Protein AF-A0A5D2FLN8-F1 (afdb_monomer)

Solvent-accessible surface area (backbone atoms only — not comparable to full-atom values): 10699 Å² total; per-residue (Å²): 138,66,86,72,69,75,80,67,78,69,72,58,68,70,59,48,53,52,52,55,60,72,35,53,33,63,50,58,45,82,45,93,62,64,68,77,72,52,79,75,48,52,59,54,48,52,55,51,43,50,55,52,31,60,57,44,49,52,22,31,57,58,35,17,65,74,39,48,49,71,38,83,76,61,95,85,62,86,84,77,63,74,59,81,43,64,31,30,20,28,66,58,51,83,50,42,75,45,71,71,67,85,84,48,84,63,53,66,64,67,43,56,59,33,50,52,41,32,46,49,22,42,58,39,19,49,32,82,73,82,73,77,89,68,89,90,83,89,63,68,71,61,54,57,51,51,54,55,47,52,56,46,51,57,52,51,54,51,56,59,52,59,66,64,67,76,72,81,74,77,82,78,83,86,77,137

Secondary structure (DSSP, 8-state):
--TTGGGG-PPPHHHHHHHHHHT--SSPEE----SS--HHHHHHHHHHHHHHHHHHTTHHHHHHHHTTT-B---TTS--PPPP---EEEEGGGTTEEEEPPTTSTTHHHHHHHHHHHHHHHHHTTBPPPP----SS--SHHHHHHHHHHHHHHHHHHHHHHHHHGGG---------

pLDDT: mean 75.33, std 19.91, range [37.84, 96.88]

Foldseek 3Di:
DDPVVVPPPDDDPVVVVVLCVVLDQQDAAEDEFALDDDPVRVVVRLVRLVVVLLVSLCSLVSLLVSLAQVDADDPPDDQDQGDGDSWHFYVSHVRDIGDRDPPDPCVVVSPPNSVVSSVNSSVRNHHPDDDPDDDDDPDVVVVVVVVVVVVVVVVSVVVVVVVVVPPPDDPPDDDD

Structure (mmCIF, N/CA/C/O backbone):
data_AF-A0A5D2FLN8-F1
#
_entry.id   AF-A0A5D2FLN8-F1
#
loop_
_atom_site.group_PDB
_atom_site.id
_atom_site.type_symbol
_atom_site.label_atom_id
_atom_site.label_alt_id
_atom_site.label_comp_id
_atom_site.label_asym_id
_atom_site.label_entity_id
_atom_site.label_seq_id
_atom_site.pdbx_PDB_ins_code
_atom_site.Cartn_x
_atom_site.Cartn_y
_atom_site.Cartn_z
_atom_site.occupancy
_atom_site.B_iso_or_equiv
_atom_site.auth_seq_id
_atom_site.auth_comp_id
_atom_site.auth_asym_id
_atom_site.auth_atom_id
_atom_site.pdbx_PDB_model_num
ATOM 1 N N . MET A 1 1 ? 18.363 -30.622 -24.603 1.00 41.56 1 MET A N 1
ATOM 2 C CA . MET A 1 1 ? 17.549 -29.882 -23.622 1.00 41.56 1 MET A CA 1
ATOM 3 C C . MET A 1 1 ? 18.129 -28.483 -23.600 1.00 41.56 1 MET A C 1
ATOM 5 O O . MET A 1 1 ? 19.219 -28.300 -23.079 1.00 41.56 1 MET A O 1
ATOM 9 N N . SER A 1 2 ? 17.542 -27.598 -24.397 1.00 42.19 2 SER A N 1
ATOM 10 C CA . SER A 1 2 ? 18.046 -26.256 -24.700 1.00 42.19 2 SER A CA 1
ATOM 11 C C . SER A 1 2 ? 17.755 -25.307 -23.540 1.00 42.19 2 SER A C 1
ATOM 13 O O . SER A 1 2 ? 16.658 -25.333 -22.994 1.00 42.19 2 SER A O 1
ATOM 15 N N . GLU A 1 3 ? 18.727 -24.459 -23.199 1.00 44.69 3 GLU A N 1
ATOM 16 C CA . GLU A 1 3 ? 18.675 -23.430 -22.139 1.00 44.69 3 GLU A CA 1
ATOM 17 C C . GLU A 1 3 ? 17.526 -22.408 -22.312 1.00 44.69 3 GLU A C 1
ATOM 19 O O . GLU A 1 3 ? 17.263 -21.595 -21.427 1.00 44.69 3 GLU A O 1
ATOM 24 N N . ASP A 1 4 ? 16.809 -22.466 -23.436 1.00 39.62 4 ASP A N 1
ATOM 25 C CA . ASP A 1 4 ? 15.655 -21.625 -23.749 1.00 39.62 4 ASP A CA 1
ATOM 26 C C . ASP A 1 4 ? 14.352 -22.063 -23.051 1.00 39.62 4 ASP A C 1
ATOM 28 O O . ASP A 1 4 ? 13.472 -21.229 -22.846 1.00 39.62 4 ASP A O 1
ATOM 32 N N . ASP A 1 5 ? 14.231 -23.324 -22.612 1.00 41.75 5 ASP A N 1
ATOM 33 C CA . ASP A 1 5 ? 13.008 -23.823 -21.950 1.00 41.75 5 ASP A CA 1
ATOM 34 C C . ASP A 1 5 ? 12.847 -23.314 -20.502 1.00 41.75 5 ASP A C 1
ATOM 36 O O . ASP A 1 5 ? 11.741 -23.285 -19.959 1.00 41.75 5 ASP A O 1
ATOM 40 N N . GLU A 1 6 ? 13.928 -22.860 -19.859 1.00 48.53 6 GLU A N 1
ATOM 41 C CA . GLU A 1 6 ? 13.884 -22.388 -18.466 1.00 48.53 6 GLU A CA 1
ATOM 42 C C . GLU A 1 6 ? 13.307 -20.966 -18.330 1.00 48.53 6 GLU A C 1
ATOM 44 O O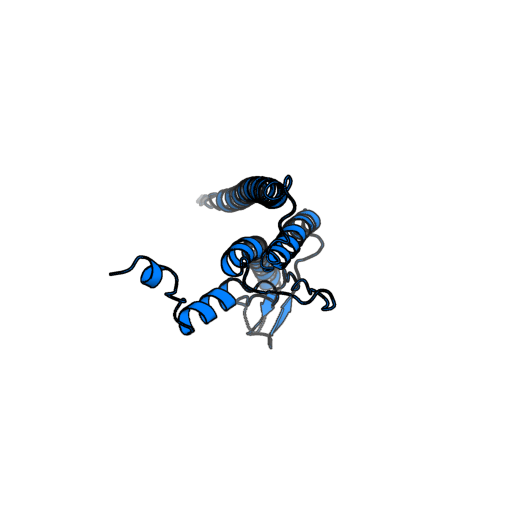 . GLU A 1 6 ? 12.853 -20.568 -17.256 1.00 48.53 6 GLU A O 1
ATOM 49 N N . ARG A 1 7 ? 13.282 -20.173 -19.412 1.00 45.78 7 ARG A N 1
ATOM 50 C CA . ARG A 1 7 ? 12.927 -18.741 -19.345 1.00 45.78 7 ARG A CA 1
ATOM 51 C C . ARG A 1 7 ? 11.432 -18.429 -19.399 1.00 45.78 7 ARG A C 1
ATOM 53 O O . ARG A 1 7 ? 11.067 -17.260 -19.269 1.00 45.78 7 ARG A O 1
ATOM 60 N N . GLN A 1 8 ? 10.566 -19.420 -19.596 1.00 49.09 8 GLN A N 1
ATOM 61 C CA . GLN A 1 8 ? 9.143 -19.187 -19.886 1.00 49.09 8 GLN A CA 1
ATOM 62 C C . GLN A 1 8 ? 8.166 -19.972 -19.008 1.00 49.09 8 GLN A C 1
ATOM 64 O O . GLN A 1 8 ? 6.985 -20.068 -19.338 1.00 49.09 8 GLN A O 1
ATOM 69 N N . GLN A 1 9 ? 8.590 -20.448 -17.835 1.00 56.94 9 GLN A N 1
ATOM 70 C CA . GLN A 1 9 ? 7.627 -20.859 -16.812 1.00 56.94 9 GLN A CA 1
ATOM 71 C C . GLN A 1 9 ? 6.973 -19.627 -16.176 1.00 56.94 9 GLN A C 1
ATOM 73 O O . GLN A 1 9 ? 7.388 -19.114 -15.138 1.00 56.94 9 GLN A O 1
ATOM 78 N N . SER A 1 10 ? 5.923 -19.133 -16.833 1.00 67.62 10 SER A N 1
ATOM 79 C CA . SER A 1 10 ? 5.001 -18.169 -16.243 1.00 67.62 10 SER A CA 1
ATOM 80 C C . SER A 1 10 ? 4.359 -18.775 -14.997 1.00 67.62 10 SER A C 1
ATOM 82 O O . SER A 1 10 ? 3.932 -19.932 -15.017 1.00 67.62 10 SER A O 1
ATOM 84 N N . LEU A 1 11 ? 4.255 -17.985 -13.928 1.00 71.75 11 LEU A N 1
ATOM 85 C CA . LEU A 1 11 ? 3.499 -18.363 -12.735 1.00 71.75 11 LEU A CA 1
ATOM 86 C C . LEU A 1 11 ? 2.090 -18.854 -13.125 1.00 71.75 11 LEU A C 1
ATOM 88 O O . LEU A 1 11 ? 1.445 -18.215 -13.960 1.00 71.75 11 LEU A O 1
ATOM 92 N N . PRO A 1 12 ? 1.578 -19.936 -12.509 1.00 84.88 12 PRO A N 1
ATOM 93 C CA . PRO A 1 12 ? 0.196 -20.360 -12.705 1.00 84.88 12 PRO A CA 1
ATOM 94 C C . PRO A 1 12 ? -0.765 -19.199 -12.424 1.00 84.88 12 PRO A C 1
ATOM 96 O O . PRO A 1 12 ? -0.598 -18.487 -11.430 1.00 84.88 12 PRO A O 1
ATOM 99 N N . SER A 1 13 ? -1.780 -19.011 -13.270 1.00 83.62 13 SER A N 1
ATOM 100 C CA . SER A 1 13 ? -2.668 -17.837 -13.223 1.00 83.62 13 SER A CA 1
ATOM 101 C C . SER A 1 13 ? -3.347 -17.633 -11.863 1.00 83.62 13 SER A C 1
ATOM 103 O O . SER A 1 13 ? -3.488 -16.499 -11.401 1.00 83.62 13 SER A O 1
ATOM 105 N N . ASP A 1 14 ? -3.700 -18.721 -11.175 1.00 86.31 14 ASP A N 1
ATOM 106 C CA . ASP A 1 14 ? -4.285 -18.670 -9.830 1.00 86.31 14 ASP A CA 1
ATOM 107 C C . ASP A 1 14 ? -3.319 -18.068 -8.804 1.00 86.31 14 ASP A C 1
ATOM 109 O O . ASP A 1 14 ? -3.700 -17.238 -7.972 1.00 86.31 14 ASP A O 1
ATOM 113 N N . LEU A 1 15 ? -2.041 -18.443 -8.884 1.00 87.69 15 LEU A N 1
ATOM 114 C CA . LEU A 1 15 ? -1.009 -17.929 -7.993 1.00 87.69 15 LEU A CA 1
ATOM 115 C C . LEU A 1 15 ? -0.712 -16.459 -8.302 1.00 87.69 15 LEU A C 1
ATOM 117 O O . LEU A 1 15 ? -0.567 -15.651 -7.383 1.00 87.69 15 LEU A O 1
ATOM 121 N N . GLU A 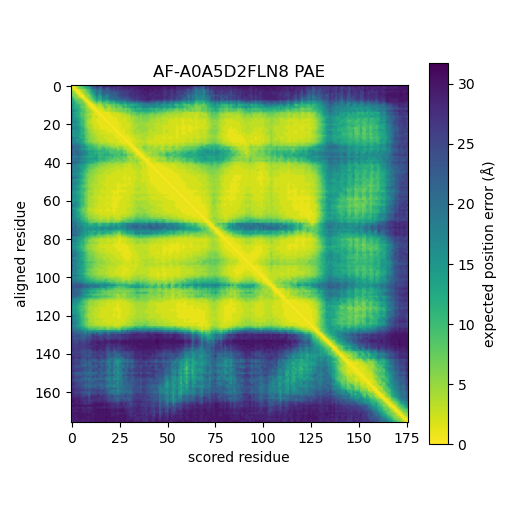1 16 ? -0.706 -16.083 -9.582 1.00 87.44 16 GLU A N 1
ATOM 122 C CA . GLU A 1 16 ? -0.563 -14.691 -10.003 1.00 87.44 16 GLU A CA 1
ATOM 123 C C . GLU A 1 16 ? -1.684 -13.808 -9.427 1.00 87.44 16 GLU A C 1
ATOM 125 O O . GLU A 1 16 ? -1.424 -12.738 -8.865 1.00 87.44 16 GLU A O 1
ATOM 130 N N . PHE A 1 17 ? -2.934 -14.272 -9.503 1.00 90.50 17 PHE A N 1
ATOM 131 C CA . PHE A 1 17 ? -4.084 -13.573 -8.935 1.00 90.50 17 PHE A CA 1
ATOM 132 C C . PHE A 1 17 ? -3.949 -13.379 -7.419 1.00 90.50 17 PHE A C 1
ATOM 134 O O . PHE A 1 17 ? -4.173 -12.275 -6.906 1.00 90.50 17 PHE A O 1
ATOM 141 N N . VAL A 1 18 ? -3.539 -14.424 -6.695 1.00 93.94 18 VAL A N 1
ATOM 142 C CA . VAL A 1 18 ? -3.309 -14.358 -5.245 1.00 93.94 18 VAL A CA 1
ATOM 143 C C . VAL A 1 18 ? -2.220 -13.339 -4.910 1.00 93.94 18 VAL A C 1
ATOM 145 O O . VAL A 1 18 ? -2.432 -12.489 -4.043 1.00 93.94 18 VAL A O 1
ATOM 148 N N . VAL A 1 19 ? -1.090 -13.353 -5.620 1.00 93.56 19 VAL A N 1
ATOM 149 C CA . VAL A 1 19 ? 0.018 -12.411 -5.392 1.00 93.56 19 VAL A CA 1
ATOM 150 C C . VAL A 1 19 ? -0.411 -10.970 -5.677 1.00 93.56 19 VAL A C 1
ATOM 152 O O . VAL A 1 19 ? -0.193 -10.087 -4.843 1.00 93.56 19 VAL A O 1
ATOM 155 N N . ARG A 1 20 ? -1.111 -10.722 -6.792 1.00 92.69 20 ARG A N 1
ATOM 156 C CA . ARG A 1 20 ? -1.677 -9.400 -7.119 1.00 92.69 20 ARG A CA 1
ATOM 157 C C . ARG A 1 20 ? -2.619 -8.899 -6.027 1.00 92.69 20 ARG A C 1
ATOM 159 O O . ARG A 1 20 ? -2.581 -7.719 -5.673 1.00 92.69 20 ARG A O 1
ATOM 166 N N . ARG A 1 21 ? -3.448 -9.782 -5.464 1.00 93.62 21 ARG A N 1
ATOM 167 C CA . ARG A 1 21 ? -4.354 -9.449 -4.357 1.00 93.62 21 ARG A CA 1
ATOM 168 C C . ARG A 1 21 ? -3.587 -9.129 -3.073 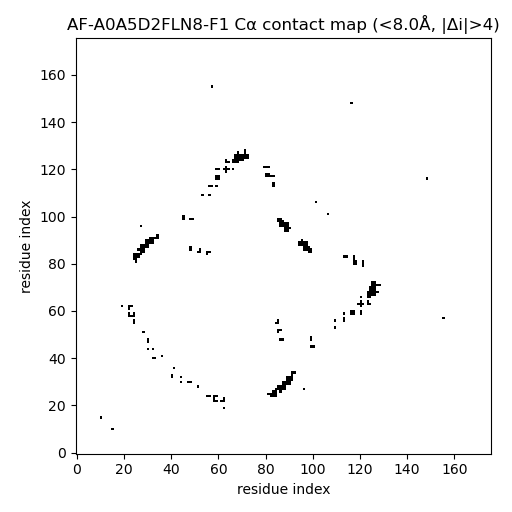1.00 93.62 21 ARG A C 1
ATOM 170 O O . ARG A 1 21 ? -3.942 -8.164 -2.400 1.00 93.62 21 ARG A O 1
ATOM 177 N N . LEU A 1 22 ? -2.554 -9.903 -2.742 1.00 94.75 22 LEU A N 1
ATOM 178 C CA . LEU A 1 22 ? -1.725 -9.703 -1.547 1.00 94.75 22 LEU A CA 1
ATOM 179 C C . LEU A 1 22 ? -0.919 -8.398 -1.598 1.00 94.75 22 LEU A C 1
ATOM 181 O O . LEU A 1 22 ? -0.757 -7.743 -0.571 1.00 94.75 22 LEU A O 1
ATOM 185 N N . LEU A 1 23 ? -0.441 -8.011 -2.782 1.00 95.50 23 LEU A N 1
ATOM 186 C CA . LEU A 1 23 ? 0.369 -6.808 -3.002 1.00 95.50 23 LEU A CA 1
ATOM 187 C C . LEU A 1 23 ? -0.464 -5.562 -3.358 1.00 95.50 23 LEU A C 1
ATOM 189 O O . LEU A 1 23 ? 0.087 -4.513 -3.703 1.00 95.50 23 LEU A O 1
ATOM 193 N N . CYS A 1 24 ? -1.794 -5.647 -3.289 1.00 95.25 24 CYS A N 1
ATOM 194 C CA . CYS A 1 24 ? -2.670 -4.527 -3.606 1.00 95.25 24 CYS A CA 1
ATOM 195 C C . CYS A 1 24 ? -2.673 -3.487 -2.478 1.00 95.25 24 CYS A C 1
ATOM 197 O O . CYS A 1 24 ? -3.183 -3.734 -1.389 1.00 95.25 24 CYS A O 1
ATOM 199 N N . SER A 1 25 ? -2.153 -2.294 -2.771 1.00 96.44 25 SER A N 1
ATOM 200 C CA . SER A 1 25 ? -2.124 -1.150 -1.849 1.00 96.44 25 SER A CA 1
ATOM 201 C C . SER A 1 25 ? -3.181 -0.077 -2.150 1.00 96.44 25 SER A C 1
ATOM 203 O O . SER A 1 25 ? -3.226 0.947 -1.476 1.00 96.44 25 SER A O 1
ATOM 205 N N . ALA A 1 26 ? -4.019 -0.281 -3.173 1.00 96.62 26 ALA A N 1
ATOM 206 C CA . ALA A 1 26 ? -4.944 0.732 -3.695 1.00 96.62 26 ALA A CA 1
ATOM 207 C C . ALA A 1 26 ? -6.366 0.648 -3.118 1.00 96.62 26 ALA A C 1
ATOM 209 O O . ALA A 1 26 ? -7.265 1.352 -3.579 1.00 96.62 26 ALA A O 1
ATOM 210 N N . ARG A 1 27 ? -6.599 -0.231 -2.138 1.00 96.25 27 ARG A N 1
ATOM 211 C CA . ARG A 1 27 ? -7.920 -0.485 -1.550 1.00 96.25 27 ARG A CA 1
ATOM 212 C C . ARG A 1 27 ? -7.828 -0.511 -0.023 1.00 96.25 27 ARG A C 1
ATOM 214 O O . ARG A 1 27 ? -6.829 -1.011 0.488 1.00 96.25 27 ARG A O 1
ATOM 221 N N . PRO A 1 28 ? -8.868 -0.050 0.696 1.00 96.88 28 PRO A N 1
ATOM 222 C CA . PRO A 1 28 ? -8.913 -0.170 2.147 1.00 96.88 28 PRO A CA 1
ATOM 223 C C . PRO A 1 28 ? -8.816 -1.627 2.614 1.00 96.88 28 PRO A C 1
ATOM 225 O O . PRO A 1 28 ? -9.421 -2.530 2.018 1.00 96.88 28 PRO A O 1
ATOM 228 N N . VAL A 1 29 ? -8.085 -1.852 3.704 1.00 96.06 29 VAL A N 1
ATOM 229 C CA . VAL A 1 29 ? -7.884 -3.184 4.289 1.00 96.06 29 VAL A CA 1
ATOM 230 C C . VAL A 1 29 ? -9.033 -3.507 5.240 1.00 96.06 29 VAL A C 1
ATOM 232 O O . VAL A 1 29 ? -9.497 -2.645 5.975 1.00 96.06 29 VAL A O 1
ATOM 235 N N . ALA A 1 30 ? -9.533 -4.743 5.220 1.00 95.06 30 ALA A N 1
ATOM 236 C CA . ALA A 1 30 ? -10.596 -5.144 6.140 1.00 95.06 30 ALA A CA 1
ATOM 237 C C . ALA A 1 30 ? -10.079 -5.203 7.585 1.00 95.06 30 ALA A C 1
ATOM 239 O O . ALA A 1 30 ? -9.048 -5.824 7.841 1.00 95.06 30 ALA A O 1
ATOM 240 N N . ILE A 1 31 ? -10.821 -4.590 8.505 1.00 94.06 31 ILE A N 1
ATOM 241 C CA . ILE A 1 31 ? -10.576 -4.625 9.949 1.00 94.06 31 ILE A CA 1
ATOM 242 C C . ILE A 1 31 ? -11.713 -5.407 10.602 1.00 94.06 31 ILE A C 1
ATOM 244 O O . ILE A 1 31 ? -12.869 -5.276 10.198 1.00 94.06 31 ILE A O 1
ATOM 248 N N . GLN A 1 32 ? -11.381 -6.253 11.574 1.00 88.94 32 GLN A N 1
ATOM 249 C CA . GLN A 1 32 ? -12.375 -7.010 12.327 1.00 88.94 32 GLN A CA 1
ATOM 250 C C . GLN A 1 32 ? -12.900 -6.150 13.471 1.00 88.94 32 GLN A C 1
ATOM 252 O O . GLN A 1 32 ? -12.147 -5.787 14.369 1.00 88.94 32 GLN A O 1
ATOM 257 N N . THR A 1 33 ? -14.191 -5.844 13.431 1.00 87.00 33 THR A N 1
ATOM 258 C CA . THR A 1 33 ? -14.879 -5.067 14.463 1.00 87.00 33 THR A CA 1
ATOM 259 C C . THR A 1 33 ? -16.248 -5.665 14.757 1.00 87.00 33 THR A C 1
ATOM 261 O O . THR A 1 33 ? -16.789 -6.442 13.962 1.00 87.00 33 THR A O 1
ATOM 264 N N . SER A 1 34 ? -16.805 -5.315 15.915 1.00 85.06 34 SER A N 1
ATOM 265 C CA . SER A 1 34 ? -18.182 -5.643 16.272 1.00 85.06 34 SER A CA 1
ATOM 266 C C . SER A 1 34 ? -19.173 -4.874 15.386 1.00 85.06 34 SER A C 1
ATOM 268 O O . SER A 1 34 ? -18.907 -3.763 14.913 1.00 85.06 34 SER A O 1
ATOM 270 N N . ALA A 1 35 ? -20.346 -5.473 15.161 1.00 85.19 35 ALA A N 1
ATOM 271 C CA . ALA A 1 35 ? -21.444 -4.810 14.452 1.00 85.19 35 ALA A CA 1
ATOM 272 C C . ALA A 1 35 ? -22.022 -3.629 15.256 1.00 85.19 35 ALA A C 1
ATOM 274 O O . ALA A 1 35 ? -22.451 -2.644 14.665 1.00 85.19 35 ALA A O 1
ATOM 275 N N . ASN A 1 36 ? -21.965 -3.713 16.590 1.00 86.50 36 ASN A N 1
ATOM 276 C CA . ASN A 1 36 ? -22.400 -2.675 17.522 1.00 86.50 36 ASN A CA 1
ATOM 277 C C . ASN A 1 36 ? -21.174 -2.113 18.263 1.00 86.50 36 ASN A C 1
ATOM 279 O O . ASN A 1 36 ? -20.835 -2.630 19.331 1.00 86.50 36 ASN A O 1
ATOM 283 N N . PRO A 1 37 ? -20.471 -1.123 17.686 1.00 82.56 37 PRO A N 1
ATOM 284 C CA . PRO A 1 37 ? -19.249 -0.588 18.269 1.00 82.56 37 PRO A CA 1
ATOM 285 C C . PRO A 1 37 ? -19.538 0.251 19.516 1.00 82.56 37 PRO A C 1
ATOM 287 O O . PRO A 1 37 ? -20.472 1.052 19.561 1.00 82.56 37 PRO A O 1
ATOM 290 N N . SER A 1 38 ? -18.684 0.089 20.514 1.00 86.00 38 SER A N 1
ATOM 291 C CA . SER A 1 38 ? -18.601 0.903 21.723 1.00 86.00 38 SER A CA 1
ATOM 292 C C . SER A 1 38 ? -17.436 1.895 21.631 1.00 86.00 38 SER A C 1
ATOM 294 O O . SER A 1 38 ? -16.584 1.791 20.748 1.00 86.00 38 SER A O 1
ATOM 296 N N . ALA A 1 39 ? -17.349 2.847 22.566 1.00 82.12 39 ALA A N 1
ATOM 297 C CA . ALA A 1 39 ? -16.224 3.787 22.614 1.00 82.12 39 ALA A CA 1
ATOM 298 C C . ALA A 1 39 ? -14.864 3.069 22.757 1.00 82.12 39 ALA A C 1
ATOM 300 O O . ALA A 1 39 ? -13.897 3.454 22.108 1.00 82.12 39 ALA A O 1
ATOM 301 N N . SER A 1 40 ? -14.798 1.975 23.526 1.00 83.62 40 SER A N 1
ATOM 302 C CA . SER A 1 40 ? -13.580 1.162 23.662 1.00 83.62 40 SER A CA 1
ATOM 303 C C . SER A 1 40 ? -13.167 0.452 22.368 1.00 83.62 40 SER A C 1
ATOM 305 O O . SER A 1 40 ? -11.984 0.176 22.169 1.00 83.62 40 SER A O 1
ATOM 307 N N . ASP A 1 41 ? -14.111 0.178 21.462 1.00 86.00 41 ASP A N 1
ATOM 308 C CA . ASP A 1 41 ? -13.802 -0.442 20.170 1.00 86.00 41 ASP A CA 1
ATOM 309 C C . ASP A 1 41 ? -13.082 0.529 19.226 1.00 86.00 41 ASP A C 1
ATOM 311 O O . ASP A 1 41 ? -12.332 0.090 18.353 1.00 86.00 41 ASP A O 1
ATOM 315 N N . GLN A 1 42 ? -13.253 1.843 19.410 1.00 87.94 42 GLN A N 1
ATOM 316 C CA . GLN A 1 42 ? -12.606 2.856 18.574 1.00 87.94 42 GLN A CA 1
ATOM 317 C C . GLN A 1 42 ? -11.080 2.841 18.733 1.00 87.94 42 GLN A C 1
ATOM 319 O O . GLN A 1 42 ? -10.361 2.867 17.729 1.00 87.94 42 GLN A O 1
ATOM 324 N N . ASP A 1 43 ? -10.578 2.747 19.965 1.00 88.19 43 ASP A N 1
ATOM 325 C CA . ASP A 1 43 ? -9.137 2.698 20.239 1.00 88.19 43 ASP A CA 1
ATOM 326 C C . ASP A 1 43 ? -8.512 1.409 19.696 1.00 88.19 43 ASP A C 1
ATOM 328 O O . ASP A 1 43 ? -7.459 1.433 19.050 1.00 88.19 43 ASP A O 1
ATOM 332 N N . LEU A 1 44 ? -9.198 0.275 19.878 1.00 88.81 44 LEU A N 1
ATOM 333 C CA . LEU A 1 44 ? -8.787 -1.010 19.310 1.00 88.81 44 LEU A CA 1
ATOM 334 C C . LEU A 1 44 ? -8.759 -0.959 17.779 1.00 88.81 44 LEU A C 1
ATOM 336 O O . LEU A 1 44 ? -7.800 -1.428 17.159 1.00 88.81 44 LEU A O 1
ATOM 340 N N . GLN A 1 45 ? -9.769 -0.346 17.163 1.00 91.44 45 GLN A N 1
ATOM 341 C CA . GLN A 1 45 ? -9.856 -0.166 15.720 1.00 91.44 45 GLN A CA 1
ATOM 342 C C . GLN A 1 45 ? -8.717 0.710 15.184 1.00 91.44 45 GLN A C 1
ATOM 344 O O . GLN A 1 45 ? -8.100 0.348 14.180 1.00 91.44 45 GLN A O 1
ATOM 349 N N . GLN A 1 46 ? -8.399 1.830 15.840 1.00 92.25 46 GLN A N 1
ATOM 350 C CA . GLN A 1 46 ? -7.280 2.693 15.443 1.00 92.25 46 GLN A CA 1
ATOM 351 C C . GLN A 1 46 ? -5.932 1.986 15.617 1.00 92.25 46 GLN A C 1
ATOM 353 O O . GLN A 1 46 ? -5.091 2.041 14.717 1.00 92.25 46 GLN A O 1
ATOM 358 N N . ALA A 1 47 ? -5.740 1.239 16.707 1.00 90.31 47 ALA A N 1
ATOM 359 C CA . ALA A 1 47 ? -4.530 0.449 16.918 1.00 90.31 47 ALA A CA 1
ATOM 360 C C . ALA A 1 47 ? -4.350 -0.629 15.834 1.00 90.31 47 ALA A C 1
ATOM 362 O O . ALA A 1 47 ? -3.250 -0.794 15.297 1.00 90.31 47 ALA A O 1
ATOM 363 N N . GLN A 1 48 ? -5.420 -1.340 15.464 1.00 92.56 48 GLN A N 1
ATOM 364 C CA . GLN A 1 48 ? -5.394 -2.319 14.373 1.00 92.56 48 GLN A CA 1
ATOM 365 C C . GLN A 1 48 ? -5.123 -1.657 13.017 1.00 92.56 48 GLN A C 1
ATOM 367 O O . GLN A 1 48 ? -4.260 -2.125 12.266 1.00 92.56 48 GLN A O 1
ATOM 372 N N . LEU A 1 49 ? -5.815 -0.556 12.710 1.00 93.94 49 LEU A N 1
ATOM 373 C CA . LEU A 1 49 ? -5.618 0.196 11.473 1.00 93.94 49 LEU A CA 1
ATOM 374 C C . LEU A 1 49 ? -4.179 0.703 11.355 1.00 93.94 49 LEU A C 1
ATOM 376 O O . LEU A 1 49 ? -3.600 0.613 10.277 1.00 93.94 49 LEU A O 1
ATOM 380 N N . TRP A 1 50 ? -3.575 1.169 12.448 1.00 92.06 50 TRP A N 1
ATOM 381 C CA . TRP A 1 50 ? -2.186 1.621 12.463 1.00 92.06 50 TRP A CA 1
ATOM 382 C C . TRP A 1 50 ? -1.210 0.516 12.044 1.00 92.06 50 TRP A C 1
ATOM 384 O O . TRP A 1 50 ? -0.391 0.720 11.147 1.00 92.06 50 TRP A O 1
ATOM 394 N N . GLN A 1 51 ? -1.334 -0.687 12.615 1.00 90.75 51 GLN A N 1
ATOM 395 C CA . GLN A 1 51 ? -0.476 -1.821 12.242 1.00 90.75 51 GLN A CA 1
ATOM 396 C C . GLN A 1 51 ? -0.672 -2.226 10.774 1.00 90.75 51 GLN A C 1
ATOM 398 O O . GLN A 1 51 ? 0.291 -2.508 10.053 1.00 90.75 51 GLN A O 1
ATOM 403 N N . LEU A 1 52 ? -1.920 -2.229 10.301 1.00 92.56 52 LEU A N 1
ATOM 404 C CA . LEU A 1 52 ? -2.238 -2.539 8.907 1.00 92.56 52 LEU A CA 1
ATOM 405 C C . LEU A 1 52 ? -1.718 -1.468 7.948 1.00 92.56 52 LEU A C 1
ATOM 407 O O . LEU A 1 52 ? -1.188 -1.812 6.890 1.00 92.56 52 LEU A O 1
ATOM 411 N N . ALA A 1 53 ? -1.816 -0.191 8.311 1.00 92.38 53 ALA A N 1
ATOM 412 C CA . ALA A 1 53 ? -1.267 0.911 7.537 1.00 92.38 53 ALA A CA 1
ATOM 413 C C . ALA A 1 53 ? 0.251 0.763 7.408 1.00 92.38 53 ALA A C 1
ATOM 415 O O . ALA A 1 53 ? 0.755 0.758 6.286 1.00 92.38 53 ALA A O 1
ATOM 416 N N . GLN A 1 54 ? 0.961 0.518 8.516 1.00 89.50 54 GLN A N 1
ATOM 417 C CA . GLN A 1 54 ? 2.404 0.253 8.510 1.00 89.50 54 GLN A CA 1
ATOM 418 C C . GLN A 1 54 ? 2.765 -0.915 7.585 1.00 89.50 54 GLN A C 1
ATOM 420 O O . GLN A 1 54 ? 3.653 -0.778 6.745 1.00 89.50 54 GLN A O 1
ATOM 425 N N . ARG A 1 55 ? 2.040 -2.037 7.653 1.00 91.94 55 ARG A N 1
ATOM 426 C CA . ARG A 1 55 ? 2.245 -3.163 6.725 1.00 91.94 55 ARG A CA 1
ATOM 427 C C . ARG A 1 55 ? 1.984 -2.765 5.267 1.00 91.94 55 ARG A C 1
ATOM 429 O O . ARG A 1 55 ? 2.737 -3.160 4.381 1.00 91.94 55 ARG A O 1
ATOM 436 N N . THR A 1 56 ? 0.942 -1.976 5.016 1.00 94.75 56 THR A N 1
ATOM 437 C CA . THR A 1 56 ? 0.550 -1.528 3.669 1.00 94.75 56 THR A CA 1
ATOM 438 C C . THR A 1 56 ? 1.634 -0.669 3.022 1.00 94.75 56 THR A C 1
ATOM 440 O O . THR A 1 56 ? 1.853 -0.771 1.815 1.00 94.75 56 THR A O 1
ATOM 443 N N . THR A 1 57 ? 2.390 0.098 3.817 1.00 91.75 57 THR A N 1
ATOM 444 C CA . THR A 1 57 ? 3.522 0.899 3.317 1.00 91.75 57 THR A CA 1
ATOM 445 C C . THR A 1 57 ? 4.629 0.071 2.654 1.00 91.75 57 THR A C 1
ATOM 447 O O . THR A 1 57 ? 5.370 0.590 1.819 1.00 91.75 57 THR A O 1
ATOM 450 N N . ALA A 1 58 ? 4.723 -1.220 2.987 1.00 89.88 58 ALA A N 1
ATOM 451 C CA . ALA A 1 58 ? 5.696 -2.149 2.424 1.00 89.88 58 ALA A CA 1
ATOM 452 C C . ALA A 1 58 ? 5.237 -2.774 1.096 1.00 89.88 58 ALA A C 1
ATOM 454 O O . ALA A 1 58 ? 6.067 -3.239 0.319 1.00 89.88 58 ALA A O 1
ATOM 455 N N . LEU A 1 59 ? 3.928 -2.810 0.817 1.00 94.69 59 LEU A N 1
ATOM 456 C CA . LEU A 1 59 ? 3.380 -3.506 -0.355 1.00 94.69 59 LEU A CA 1
ATOM 457 C C . LEU A 1 59 ? 3.876 -2.954 -1.698 1.00 94.69 59 LEU A C 1
ATOM 459 O O . LEU A 1 59 ? 4.157 -3.771 -2.579 1.00 94.69 59 LEU A O 1
ATOM 463 N N . PRO A 1 60 ? 4.048 -1.625 -1.886 1.00 94.44 60 PRO A N 1
ATOM 464 C CA . PRO A 1 60 ? 4.650 -1.094 -3.103 1.00 94.44 60 PRO A CA 1
ATOM 465 C C . PRO A 1 60 ? 5.997 -1.720 -3.451 1.00 94.44 60 PRO A C 1
ATOM 467 O O . PRO A 1 60 ? 6.277 -1.919 -4.627 1.00 94.44 60 PRO A O 1
ATOM 470 N N . LEU A 1 61 ? 6.798 -2.081 -2.445 1.00 90.00 61 LEU A N 1
ATOM 471 C CA . LEU A 1 61 ? 8.098 -2.704 -2.653 1.00 90.00 61 LEU A CA 1
ATOM 472 C C . LEU A 1 61 ? 7.932 -4.060 -3.367 1.00 90.00 61 LEU A C 1
ATOM 474 O O . LEU A 1 61 ? 8.419 -4.275 -4.478 1.00 90.00 61 LEU A O 1
ATOM 478 N N . GLY A 1 62 ? 7.155 -4.960 -2.760 1.00 90.56 62 GLY A N 1
ATOM 479 C CA . GLY A 1 62 ? 6.863 -6.267 -3.352 1.00 90.56 62 GLY A CA 1
ATOM 480 C C . GLY A 1 62 ? 6.189 -6.144 -4.718 1.00 90.56 62 GLY A C 1
ATOM 481 O O . GLY A 1 62 ? 6.538 -6.873 -5.642 1.00 90.56 62 GLY A O 1
ATOM 482 N N . ARG A 1 63 ? 5.276 -5.177 -4.883 1.00 94.69 63 ARG A N 1
ATOM 483 C CA . ARG A 1 63 ? 4.608 -4.922 -6.165 1.00 94.69 63 ARG A CA 1
ATOM 484 C C . ARG A 1 63 ? 5.594 -4.502 -7.252 1.00 94.69 63 ARG A C 1
ATOM 486 O O . ARG A 1 63 ? 5.500 -5.024 -8.352 1.00 94.69 63 ARG A O 1
ATOM 493 N N . GLY A 1 64 ? 6.524 -3.595 -6.954 1.00 91.56 64 GLY A N 1
ATOM 494 C CA . GLY A 1 64 ? 7.523 -3.129 -7.917 1.00 91.56 64 GLY A CA 1
ATOM 495 C C . GLY A 1 64 ? 8.413 -4.260 -8.429 1.00 91.56 64 GLY A C 1
ATOM 496 O O . GLY A 1 64 ? 8.653 -4.341 -9.628 1.00 91.56 64 GLY A O 1
ATOM 497 N N . ALA A 1 65 ? 8.833 -5.164 -7.539 1.00 88.38 65 ALA A N 1
ATOM 498 C CA . ALA A 1 65 ? 9.578 -6.363 -7.922 1.00 88.38 65 ALA A CA 1
ATOM 499 C C . ALA A 1 65 ? 8.719 -7.334 -8.748 1.00 88.38 65 ALA A C 1
ATOM 501 O O . ALA A 1 65 ? 9.155 -7.817 -9.787 1.00 88.38 65 ALA A O 1
ATOM 502 N N . PHE A 1 66 ? 7.483 -7.582 -8.310 1.00 90.00 66 PHE A N 1
ATOM 503 C CA . PHE A 1 66 ? 6.563 -8.503 -8.973 1.00 90.00 66 PHE A CA 1
ATOM 504 C C . PHE A 1 66 ? 6.165 -8.046 -10.383 1.00 90.00 66 PHE A C 1
ATOM 506 O O . PHE A 1 66 ? 6.000 -8.871 -11.273 1.00 90.00 66 PHE A O 1
ATOM 513 N N . THR A 1 67 ? 6.005 -6.738 -10.600 1.00 90.50 67 THR A N 1
ATOM 514 C CA . THR A 1 67 ? 5.585 -6.188 -11.896 1.00 90.50 67 THR A CA 1
ATOM 515 C C . THR A 1 67 ? 6.737 -5.636 -12.730 1.00 90.50 67 THR A C 1
ATOM 517 O O . THR A 1 67 ? 6.472 -4.923 -13.696 1.00 90.50 67 THR A O 1
ATOM 520 N N . LEU A 1 68 ? 7.990 -5.906 -12.365 1.00 88.88 68 LEU A N 1
ATOM 521 C CA . LEU A 1 68 ? 9.170 -5.347 -13.022 1.00 88.88 68 LEU A CA 1
ATOM 522 C C . LEU A 1 68 ? 9.147 -5.595 -14.537 1.00 88.88 68 LEU A C 1
ATOM 524 O O . LEU A 1 68 ? 9.005 -6.735 -14.968 1.00 88.88 68 LEU A O 1
ATOM 528 N N . ALA A 1 69 ? 9.307 -4.536 -15.334 1.00 86.44 69 ALA A N 1
ATOM 529 C CA . ALA A 1 69 ? 9.395 -4.607 -16.795 1.00 86.44 69 ALA A CA 1
ATOM 530 C C . ALA A 1 69 ? 8.242 -5.376 -17.487 1.00 86.44 69 ALA A C 1
ATOM 532 O O . ALA A 1 69 ? 8.454 -6.044 -18.495 1.00 86.44 69 ALA A O 1
ATOM 533 N N . THR A 1 70 ? 7.015 -5.282 -16.962 1.00 85.44 70 THR A N 1
ATOM 534 C CA . THR A 1 70 ? 5.841 -6.005 -17.496 1.00 85.44 70 THR A CA 1
ATOM 535 C C . THR A 1 70 ? 4.981 -5.204 -18.479 1.00 85.44 70 THR A C 1
ATOM 537 O O . THR A 1 70 ? 4.098 -5.788 -19.103 1.00 85.44 70 THR A O 1
ATOM 540 N N . ILE A 1 71 ? 5.185 -3.889 -18.631 1.00 84.25 71 ILE A N 1
ATOM 541 C CA . ILE A 1 71 ? 4.495 -3.080 -19.650 1.00 84.25 71 ILE A CA 1
ATOM 542 C C . ILE A 1 71 ? 5.497 -2.445 -20.610 1.00 84.25 71 ILE A C 1
ATOM 544 O O . ILE A 1 71 ? 6.428 -1.768 -20.180 1.00 84.25 71 ILE A O 1
ATOM 548 N N . TYR A 1 72 ? 5.218 -2.548 -21.905 1.00 81.00 72 TYR A N 1
ATOM 549 C CA . TYR A 1 72 ? 5.777 -1.670 -22.929 1.00 81.00 72 TYR A CA 1
ATOM 550 C C . TYR A 1 72 ? 4.782 -0.550 -23.189 1.00 81.00 72 TYR A C 1
ATOM 552 O O . TYR A 1 72 ? 3.717 -0.812 -23.743 1.00 81.00 72 TYR A O 1
ATOM 560 N N . THR A 1 73 ? 5.091 0.667 -22.743 1.00 67.31 73 THR A N 1
ATOM 561 C CA . THR A 1 73 ? 4.178 1.789 -22.960 1.00 67.31 73 THR A CA 1
ATOM 562 C C . THR A 1 73 ? 4.463 2.507 -24.271 1.00 67.31 73 THR A C 1
ATOM 564 O O . THR A 1 73 ? 5.625 2.758 -24.604 1.00 67.31 73 THR A O 1
ATOM 567 N N . LEU A 1 74 ? 3.412 2.899 -24.984 1.00 69.56 74 LEU A N 1
ATOM 568 C CA . LEU A 1 74 ? 3.494 3.841 -26.100 1.00 69.56 74 LEU A CA 1
ATOM 569 C C . LEU A 1 74 ? 3.825 5.241 -25.561 1.00 69.56 74 LEU A C 1
ATOM 571 O O . LEU A 1 74 ? 3.347 5.639 -24.504 1.00 69.56 74 LEU A O 1
ATOM 575 N N . LEU A 1 75 ? 4.628 6.017 -26.296 1.00 62.19 75 LEU A N 1
ATOM 576 C CA . LEU A 1 75 ? 5.119 7.333 -25.847 1.00 62.19 75 LEU A CA 1
ATOM 577 C C . LEU A 1 75 ? 3.994 8.330 -25.493 1.00 62.19 75 LEU A C 1
ATOM 579 O O . LEU A 1 75 ? 4.222 9.283 -24.754 1.00 62.19 75 LEU A O 1
ATOM 583 N N . THR A 1 76 ? 2.792 8.122 -26.028 1.00 73.75 76 THR A N 1
ATOM 584 C CA . THR A 1 76 ? 1.644 9.026 -25.899 1.00 73.75 76 THR A CA 1
ATOM 585 C C . THR A 1 76 ? 0.640 8.621 -24.822 1.00 73.75 76 THR A C 1
ATOM 587 O O . THR A 1 76 ? -0.299 9.378 -24.576 1.00 73.75 76 THR A O 1
ATOM 590 N N . GLU A 1 77 ? 0.790 7.462 -24.172 1.00 77.38 77 GLU A N 1
ATOM 591 C CA . GLU A 1 77 ? -0.173 7.029 -23.157 1.00 77.38 77 GLU A CA 1
ATOM 592 C C . GLU A 1 77 ? 0.153 7.591 -21.767 1.00 77.38 77 GLU A C 1
ATOM 594 O O . GLU A 1 77 ? 1.305 7.648 -21.332 1.00 77.38 77 GLU A O 1
ATOM 599 N N . ALA A 1 78 ? -0.885 8.014 -21.044 1.00 75.12 78 ALA A N 1
ATOM 600 C CA . ALA A 1 78 ? -0.727 8.538 -19.697 1.00 75.12 78 ALA A CA 1
ATOM 601 C C . ALA A 1 78 ? -0.413 7.399 -18.716 1.00 75.12 78 ALA A C 1
ATOM 603 O O . ALA A 1 78 ? -1.260 6.559 -18.409 1.00 75.12 78 ALA A O 1
ATOM 604 N N . PHE A 1 79 ? 0.804 7.401 -18.176 1.00 83.12 79 PHE A N 1
ATOM 605 C CA . PHE A 1 79 ? 1.208 6.445 -17.155 1.00 83.12 79 PHE A CA 1
ATOM 606 C C . PHE A 1 79 ? 0.601 6.798 -15.786 1.00 83.12 79 PHE A C 1
ATOM 608 O O . PHE A 1 79 ? 0.954 7.806 -15.172 1.00 83.12 79 PHE A O 1
ATOM 615 N N . THR A 1 80 ? -0.306 5.959 -15.278 1.00 89.38 80 THR A N 1
ATOM 616 C CA . THR A 1 80 ? -0.975 6.201 -13.990 1.00 89.38 80 THR A CA 1
ATOM 617 C C . THR A 1 80 ? -0.268 5.512 -12.827 1.00 89.38 80 THR A C 1
ATOM 619 O O . THR A 1 80 ? -0.056 4.297 -12.846 1.00 89.38 80 THR A O 1
ATOM 622 N N . VAL A 1 81 ? -0.013 6.259 -11.752 1.00 93.00 81 VAL A N 1
ATOM 623 C CA . VAL A 1 81 ? 0.427 5.695 -10.469 1.00 93.00 81 VAL A CA 1
ATOM 624 C C . VAL A 1 81 ? -0.807 5.242 -9.667 1.00 93.00 81 VAL A C 1
ATOM 626 O O . VAL A 1 81 ? -1.686 6.067 -9.405 1.00 93.00 81 VAL A O 1
ATOM 629 N N . PRO A 1 82 ? -0.913 3.962 -9.249 1.00 94.00 82 PRO A N 1
ATOM 630 C CA . PRO A 1 82 ? -2.020 3.504 -8.407 1.00 94.00 82 PRO A CA 1
ATOM 631 C C . PRO A 1 82 ? -2.073 4.271 -7.083 1.00 94.00 82 PRO A C 1
ATOM 633 O O . PRO A 1 82 ? -1.032 4.634 -6.548 1.00 94.00 82 PRO A O 1
ATOM 636 N N . LYS A 1 83 ? -3.259 4.469 -6.498 1.00 95.19 83 LYS A N 1
ATOM 637 C CA . LYS A 1 83 ? -3.368 5.097 -5.168 1.00 95.19 83 LYS A CA 1
ATOM 638 C C . LYS A 1 83 ? -2.686 4.238 -4.095 1.00 95.19 83 LYS A C 1
ATOM 640 O O . LYS A 1 83 ? -2.725 3.010 -4.167 1.00 95.19 83 LYS A O 1
ATOM 645 N N . LEU A 1 84 ? -2.111 4.884 -3.081 1.00 94.94 84 LEU A N 1
ATOM 646 C CA . LEU A 1 84 ? -1.704 4.238 -1.834 1.00 94.94 84 LEU A CA 1
ATOM 647 C C . LEU A 1 84 ? -2.748 4.549 -0.758 1.00 94.94 84 LEU A C 1
ATOM 649 O O . LEU A 1 84 ? -2.916 5.700 -0.367 1.00 94.94 84 LEU A O 1
ATOM 653 N N . VAL A 1 85 ? -3.469 3.529 -0.302 1.00 96.19 85 VAL A N 1
ATOM 654 C CA . VAL A 1 85 ? -4.590 3.678 0.629 1.00 96.19 85 VAL A CA 1
ATOM 655 C C . VAL A 1 85 ? -4.200 3.137 2.000 1.00 96.19 85 VAL A C 1
ATOM 657 O O . VAL A 1 85 ? -4.016 1.938 2.171 1.00 96.19 85 VAL A O 1
ATOM 660 N N . LEU A 1 86 ? -4.115 4.031 2.988 1.00 94.38 86 LEU A N 1
ATOM 661 C CA . LEU A 1 86 ? -3.858 3.711 4.399 1.00 94.38 86 LEU A CA 1
ATOM 662 C C . LEU A 1 86 ? -5.151 3.821 5.222 1.00 94.38 86 LEU A C 1
ATOM 664 O O . LEU A 1 86 ? -5.207 4.516 6.234 1.00 94.38 86 LEU A O 1
ATOM 668 N N . ALA A 1 87 ? -6.211 3.186 4.725 1.00 95.69 87 ALA A N 1
ATOM 669 C CA . ALA A 1 87 ? -7.544 3.214 5.316 1.00 95.69 87 ALA A CA 1
ATOM 670 C C . ALA A 1 87 ? -8.054 1.795 5.579 1.00 95.69 87 ALA A C 1
ATOM 672 O O . ALA A 1 87 ? -7.660 0.831 4.912 1.00 95.69 87 ALA A O 1
ATOM 673 N N . GLY A 1 88 ? -8.950 1.685 6.551 1.00 95.94 88 GLY A N 1
ATOM 674 C CA . GLY A 1 88 ? -9.651 0.463 6.899 1.00 95.94 88 GLY A CA 1
ATOM 675 C C . GLY A 1 88 ? -11.042 0.439 6.284 1.00 95.94 88 GLY A C 1
ATOM 676 O O . GLY A 1 88 ? -11.646 1.484 6.062 1.00 95.94 88 GLY A O 1
ATOM 677 N N . ARG A 1 89 ? -11.572 -0.756 6.043 1.00 96.69 89 ARG A N 1
ATOM 678 C CA . ARG A 1 89 ? -13.008 -0.979 5.850 1.00 96.69 89 ARG A CA 1
ATOM 679 C C . ARG A 1 89 ? -13.535 -1.886 6.950 1.00 96.69 89 ARG A C 1
ATOM 681 O O . ARG A 1 89 ? -12.816 -2.791 7.373 1.00 96.69 89 ARG A O 1
ATOM 688 N N . LEU A 1 90 ? -14.778 -1.670 7.358 1.00 94.56 90 LEU A N 1
ATOM 689 C CA . LEU A 1 90 ? -15.439 -2.364 8.461 1.00 94.56 90 LEU A CA 1
ATOM 690 C C . LEU A 1 90 ? -16.538 -3.280 7.898 1.00 94.56 90 LEU A C 1
ATOM 692 O O . LEU A 1 90 ? -17.653 -2.816 7.656 1.00 94.56 90 LEU A O 1
ATOM 696 N N . PRO A 1 91 ? -16.264 -4.573 7.627 1.00 94.19 91 PRO A N 1
ATOM 697 C CA . PRO A 1 91 ? -17.234 -5.452 6.972 1.00 94.19 91 PRO A CA 1
ATOM 698 C C . PRO A 1 91 ? -18.520 -5.636 7.785 1.00 94.19 91 PRO A C 1
ATOM 700 O O . PRO A 1 91 ? -19.598 -5.684 7.203 1.00 94.19 91 PRO A O 1
ATOM 703 N N . ALA A 1 92 ? -18.410 -5.666 9.118 1.00 91.94 92 ALA A N 1
ATOM 704 C CA . ALA A 1 92 ? -19.549 -5.766 10.034 1.00 91.94 92 ALA A CA 1
ATOM 705 C C . ALA A 1 92 ? -20.431 -4.502 10.060 1.00 91.94 92 ALA A C 1
ATOM 707 O O . ALA A 1 92 ? -21.559 -4.553 10.535 1.00 91.94 92 ALA A O 1
ATOM 708 N N . GLN A 1 93 ? -19.935 -3.381 9.528 1.00 91.44 93 GLN A N 1
ATOM 709 C CA . GLN A 1 93 ? -20.604 -2.079 9.504 1.00 91.44 93 GLN A CA 1
ATOM 710 C C . GLN A 1 93 ? -20.795 -1.616 8.055 1.00 91.44 93 GLN A C 1
ATOM 712 O O . GLN A 1 93 ? -20.383 -0.527 7.666 1.00 91.44 93 GLN A O 1
ATOM 717 N N . GLN A 1 94 ? -21.355 -2.495 7.217 1.00 92.56 94 GLN A N 1
ATOM 718 C CA . GLN A 1 94 ? -21.673 -2.210 5.809 1.00 92.56 94 GLN A CA 1
ATOM 719 C C . GLN A 1 94 ? -20.466 -1.734 4.975 1.0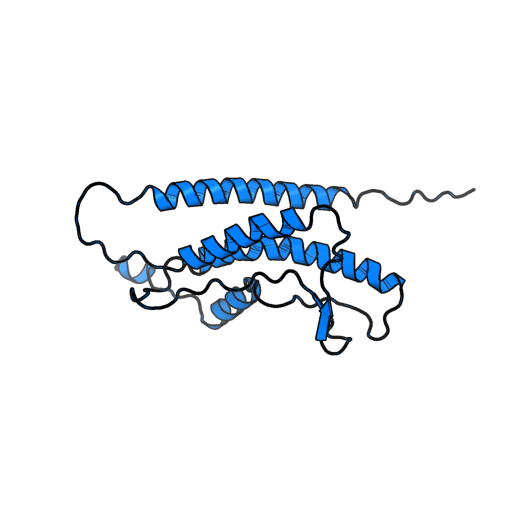0 92.56 94 GLN A C 1
ATOM 721 O O . GLN A 1 94 ? -20.599 -0.929 4.058 1.00 92.56 94 GLN A O 1
ATOM 726 N N . ASN A 1 95 ? -19.269 -2.255 5.266 1.00 93.62 95 ASN A N 1
ATOM 727 C CA . ASN A 1 95 ? -18.008 -1.829 4.647 1.00 93.62 95 ASN A CA 1
ATOM 728 C C . ASN A 1 95 ? -17.698 -0.329 4.820 1.00 93.62 95 ASN A C 1
ATOM 730 O O . ASN A 1 95 ? -16.987 0.238 3.985 1.00 93.62 95 ASN A O 1
ATOM 734 N N . ALA A 1 96 ? -18.172 0.303 5.901 1.00 93.12 96 ALA A N 1
ATOM 735 C CA . ALA A 1 96 ? -17.807 1.673 6.246 1.00 93.12 96 ALA A CA 1
ATOM 736 C C . ALA A 1 96 ? -16.282 1.853 6.215 1.00 93.12 96 ALA A C 1
ATOM 738 O O . ALA A 1 96 ? -15.530 0.977 6.650 1.00 93.12 96 ALA A O 1
ATOM 739 N N . THR A 1 97 ? -15.823 2.974 5.660 1.00 95.12 97 THR A N 1
ATOM 740 C CA . THR A 1 97 ? -14.392 3.284 5.574 1.00 95.12 97 THR A CA 1
ATOM 741 C C . THR A 1 97 ? -13.968 4.087 6.793 1.00 95.12 97 THR A C 1
ATOM 743 O O . THR A 1 97 ? -14.604 5.082 7.128 1.00 95.12 97 THR A O 1
ATOM 746 N N . VAL A 1 98 ? -12.863 3.690 7.417 1.00 94.31 98 VAL A N 1
ATOM 747 C CA . VAL A 1 98 ? -12.223 4.437 8.499 1.00 94.31 98 VAL A CA 1
ATOM 748 C C . VAL A 1 98 ? -10.820 4.870 8.091 1.00 94.31 98 VAL A C 1
ATOM 750 O O . VAL A 1 98 ? -10.052 4.101 7.513 1.00 94.31 98 VAL A O 1
ATOM 753 N N . ASN A 1 99 ? -10.481 6.111 8.422 1.00 94.00 99 ASN A N 1
ATOM 754 C CA . ASN A 1 99 ? -9.148 6.665 8.241 1.00 94.00 99 ASN A CA 1
ATOM 755 C C . ASN A 1 99 ? -8.379 6.676 9.565 1.00 94.00 99 ASN A C 1
ATOM 757 O O . ASN A 1 99 ? -8.971 6.659 10.647 1.00 94.00 99 ASN A O 1
ATOM 761 N N . LEU A 1 100 ? -7.052 6.717 9.457 1.00 91.81 100 LEU A N 1
ATOM 762 C CA . LEU A 1 100 ? -6.186 6.986 10.599 1.00 91.81 100 LEU A CA 1
ATOM 763 C C . LEU A 1 100 ? -6.542 8.338 11.217 1.00 91.81 100 LEU A C 1
ATOM 765 O O . LEU A 1 100 ? -6.738 9.312 10.483 1.00 91.81 100 LEU A O 1
ATOM 769 N N . ASP A 1 101 ? -6.598 8.386 12.545 1.00 89.19 101 ASP A N 1
ATOM 770 C CA . ASP A 1 101 ? -6.818 9.628 13.280 1.00 89.19 101 ASP A CA 1
ATOM 771 C C . ASP A 1 101 ? -5.682 10.628 12.985 1.00 89.19 101 ASP A C 1
ATOM 773 O O . ASP A 1 101 ? -4.532 10.328 13.308 1.00 89.19 101 ASP A O 1
ATOM 777 N N . PRO A 1 102 ? -5.965 11.814 12.407 1.00 84.44 102 PRO A N 1
ATOM 778 C CA . PRO A 1 102 ? -4.953 12.822 12.084 1.00 84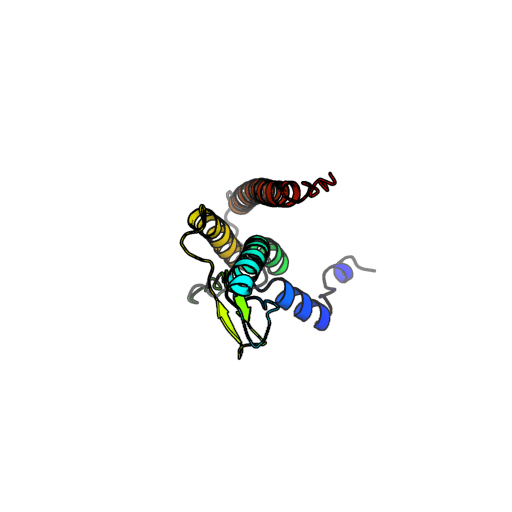.44 102 PRO A CA 1
ATOM 779 C C . PRO A 1 102 ? -4.130 13.305 13.288 1.00 84.44 102 PRO A C 1
ATOM 781 O O . PRO A 1 102 ? -3.056 13.871 13.081 1.00 84.44 102 PRO A O 1
ATOM 784 N N . SER A 1 103 ? -4.602 13.095 14.521 1.00 85.00 103 SER A N 1
ATOM 785 C CA . SER A 1 103 ? -3.895 13.465 15.750 1.00 85.00 103 SER A CA 1
ATOM 786 C C . SER A 1 103 ? -2.667 12.587 16.041 1.00 85.00 103 SER A C 1
ATOM 788 O O . SER A 1 103 ? -1.781 12.987 16.805 1.00 85.00 103 SER A O 1
ATOM 790 N N . ILE A 1 104 ? -2.570 11.406 15.416 1.00 79.50 104 ILE A N 1
ATOM 791 C CA . ILE A 1 104 ? -1.458 10.478 15.632 1.00 79.50 104 ILE A CA 1
ATOM 792 C C . ILE A 1 104 ? -0.155 11.114 15.127 1.00 79.50 104 ILE A C 1
ATOM 794 O O . ILE A 1 104 ? 0.003 11.446 13.946 1.00 79.50 104 ILE A O 1
ATOM 798 N N . ARG A 1 105 ? 0.824 11.246 16.032 1.00 68.62 105 ARG A N 1
ATOM 799 C CA . ARG A 1 105 ? 2.164 11.747 15.695 1.00 68.62 105 ARG A CA 1
ATOM 800 C C . ARG A 1 105 ? 2.767 10.912 14.555 1.00 68.62 105 ARG A C 1
ATOM 802 O O . ARG A 1 105 ? 2.637 9.692 14.530 1.00 68.62 105 ARG A O 1
ATOM 809 N N . ASN A 1 106 ? 3.468 11.572 13.635 1.00 72.06 106 ASN A N 1
ATOM 810 C CA . ASN A 1 106 ? 4.190 10.967 12.502 1.00 72.06 106 ASN A CA 1
ATOM 811 C C . ASN A 1 106 ? 3.333 10.449 11.328 1.00 72.06 106 ASN A C 1
ATOM 813 O O . ASN A 1 106 ? 3.876 9.791 10.439 1.00 72.06 106 ASN A O 1
ATOM 817 N N . ILE A 1 107 ? 2.039 10.785 11.226 1.00 75.88 107 ILE A N 1
ATOM 818 C CA . ILE A 1 107 ? 1.236 10.442 10.029 1.00 75.88 107 ILE A CA 1
ATOM 819 C C . ILE A 1 107 ? 1.864 10.954 8.729 1.00 75.88 107 ILE A C 1
ATOM 821 O O . ILE A 1 107 ? 1.810 10.272 7.706 1.00 75.88 107 ILE A O 1
ATOM 825 N N . GLN A 1 108 ? 2.480 12.136 8.755 1.00 75.88 108 GLN A N 1
ATOM 826 C CA . GLN A 1 108 ? 3.105 12.700 7.562 1.00 75.88 108 GLN A CA 1
ATOM 827 C C . GLN A 1 108 ? 4.308 11.871 7.087 1.00 75.88 108 GLN A C 1
ATOM 829 O O . GLN A 1 108 ? 4.482 11.649 5.887 1.00 75.88 108 GLN A O 1
ATOM 834 N N . GLU A 1 109 ? 5.116 11.362 8.018 1.00 72.00 109 GLU A N 1
ATOM 835 C CA . GLU A 1 109 ? 6.218 10.444 7.705 1.00 72.00 109 GLU A CA 1
ATOM 836 C C . GLU A 1 109 ? 5.698 9.089 7.216 1.00 72.00 109 GLU A C 1
ATOM 838 O O . GLU A 1 109 ? 6.280 8.496 6.306 1.00 72.00 109 GLU A O 1
ATOM 843 N N . LEU A 1 110 ? 4.565 8.634 7.762 1.00 76.31 110 LEU A N 1
ATOM 844 C CA . LEU A 1 110 ? 3.884 7.414 7.328 1.00 76.31 110 LEU A CA 1
ATOM 845 C C . LEU A 1 110 ? 3.330 7.522 5.894 1.00 76.31 110 LEU A C 1
ATOM 847 O O . LEU A 1 110 ? 3.076 6.495 5.272 1.00 76.31 110 LEU A O 1
ATOM 851 N N . LYS A 1 111 ? 3.150 8.731 5.346 1.00 78.88 111 LYS A N 1
ATOM 852 C CA . LYS A 1 111 ? 2.633 8.940 3.981 1.00 78.88 111 LYS A CA 1
ATOM 853 C C . LYS A 1 111 ? 3.719 9.231 2.946 1.00 78.88 111 LYS A C 1
ATOM 855 O O . LYS A 1 111 ? 3.728 8.598 1.894 1.00 78.88 111 LYS A O 1
ATOM 860 N N . SER A 1 112 ? 4.662 10.125 3.243 1.00 84.12 112 SER A N 1
ATOM 861 C CA . SER A 1 112 ? 5.595 10.658 2.234 1.00 84.12 112 SER A CA 1
ATOM 862 C C . SER A 1 112 ? 6.528 9.605 1.617 1.00 84.12 112 SER A C 1
ATOM 864 O O . SER A 1 112 ? 6.618 9.481 0.394 1.00 84.12 112 SER A O 1
ATOM 866 N N . TRP A 1 113 ? 7.206 8.802 2.442 1.00 84.19 113 TRP A N 1
ATOM 867 C CA . TRP A 1 113 ? 8.096 7.740 1.954 1.00 84.19 113 TRP A CA 1
ATOM 868 C C . TRP A 1 113 ? 7.346 6.619 1.227 1.00 84.19 113 TRP A C 1
ATOM 870 O O . TRP A 1 113 ? 7.785 6.197 0.152 1.00 84.19 113 TRP A O 1
ATOM 880 N N . PRO A 1 114 ? 6.210 6.132 1.750 1.00 89.50 114 PRO A N 1
ATOM 881 C CA . PRO A 1 114 ? 5.443 5.105 1.057 1.00 89.50 114 PRO A CA 1
ATOM 882 C C . PRO A 1 114 ? 4.852 5.572 -0.276 1.00 89.50 114 PRO A C 1
ATOM 884 O O . PRO A 1 114 ? 4.819 4.788 -1.225 1.00 89.50 114 PRO A O 1
ATOM 887 N N . GLU A 1 115 ? 4.449 6.838 -0.401 1.00 91.62 115 GLU A N 1
ATOM 888 C CA . GLU A 1 115 ? 4.037 7.423 -1.684 1.00 91.62 115 GLU A CA 1
ATOM 889 C C . GLU A 1 115 ? 5.185 7.443 -2.699 1.00 91.62 115 GLU A C 1
ATOM 891 O O . GLU A 1 115 ? 4.988 7.066 -3.858 1.00 91.62 115 GLU A O 1
ATOM 896 N N . PHE A 1 116 ? 6.402 7.779 -2.262 1.00 90.31 116 PHE A N 1
ATOM 897 C CA . PHE A 1 116 ? 7.593 7.678 -3.105 1.00 90.31 116 PHE A CA 1
ATOM 898 C C . PHE A 1 116 ? 7.822 6.238 -3.596 1.00 90.31 116 PHE A C 1
ATOM 900 O O . PHE A 1 116 ? 7.989 6.018 -4.796 1.00 90.31 116 PHE A O 1
ATOM 907 N N . HIS A 1 117 ? 7.761 5.234 -2.712 1.00 90.12 117 HIS A N 1
ATOM 908 C CA . HIS A 1 117 ? 7.868 3.824 -3.119 1.00 90.12 117 HIS A CA 1
ATOM 909 C C . HIS A 1 117 ? 6.767 3.406 -4.085 1.00 90.12 117 HIS A C 1
ATOM 911 O O . HIS A 1 117 ? 7.008 2.637 -5.011 1.00 90.12 117 HIS A O 1
ATOM 917 N N . ASN A 1 118 ? 5.558 3.910 -3.876 1.00 94.88 118 ASN A N 1
ATOM 918 C CA . ASN A 1 118 ? 4.409 3.639 -4.717 1.00 94.88 118 ASN A CA 1
ATOM 919 C C . ASN A 1 118 ? 4.599 4.177 -6.142 1.00 94.88 118 ASN A C 1
ATOM 921 O O . ASN A 1 118 ? 4.306 3.451 -7.095 1.00 94.88 118 ASN A O 1
ATOM 925 N N . ALA A 1 119 ? 5.169 5.376 -6.288 1.00 93.38 119 ALA A N 1
ATOM 926 C CA . ALA A 1 119 ? 5.554 5.938 -7.580 1.00 93.38 119 ALA A CA 1
ATOM 927 C C . ALA A 1 119 ? 6.701 5.152 -8.241 1.00 93.38 119 ALA A C 1
ATOM 929 O O . ALA A 1 119 ? 6.604 4.808 -9.418 1.00 93.38 119 ALA A O 1
ATOM 930 N N . VAL A 1 120 ? 7.749 4.797 -7.486 1.00 92.88 120 VAL A N 1
ATOM 931 C CA . VAL A 1 120 ? 8.866 3.979 -7.999 1.00 92.88 120 VAL A CA 1
ATOM 932 C C . VAL A 1 120 ? 8.374 2.615 -8.478 1.00 92.88 120 VAL A C 1
ATOM 934 O O . VAL A 1 120 ? 8.705 2.200 -9.581 1.00 92.88 120 VAL A O 1
ATOM 937 N N . ALA A 1 121 ? 7.539 1.936 -7.692 1.00 92.62 121 ALA A N 1
ATOM 938 C CA . ALA A 1 121 ? 6.966 0.643 -8.051 1.00 92.62 121 ALA A CA 1
ATOM 939 C C . ALA A 1 121 ? 6.118 0.710 -9.324 1.00 92.62 121 ALA A C 1
ATOM 941 O O . ALA A 1 121 ? 6.099 -0.242 -10.099 1.00 92.62 121 ALA A O 1
ATOM 942 N N . ALA A 1 122 ? 5.419 1.827 -9.539 1.00 92.69 122 ALA A N 1
ATOM 943 C CA . ALA A 1 122 ? 4.718 2.070 -10.787 1.00 92.69 122 ALA A CA 1
ATOM 944 C C . ALA A 1 122 ? 5.735 2.205 -11.938 1.00 92.69 122 ALA A C 1
ATOM 946 O O . ALA A 1 122 ? 5.645 1.460 -12.908 1.00 92.69 122 ALA A O 1
ATOM 947 N N . GLY A 1 123 ? 6.749 3.065 -11.810 1.00 89.94 123 GLY A N 1
ATOM 948 C CA . GLY A 1 123 ? 7.762 3.264 -12.855 1.00 89.94 123 GLY A CA 1
ATOM 949 C C . GLY A 1 123 ? 8.560 2.002 -13.212 1.00 89.94 123 GLY A C 1
ATOM 950 O O . GLY A 1 123 ? 8.808 1.754 -14.386 1.00 89.94 123 GLY A O 1
ATOM 951 N N . LEU A 1 124 ? 8.894 1.158 -12.228 1.00 89.31 124 LEU A N 1
ATOM 952 C CA . LEU A 1 124 ? 9.579 -0.127 -12.440 1.00 89.31 124 LEU A CA 1
ATOM 953 C C . LEU A 1 124 ? 8.790 -1.098 -13.327 1.00 89.31 124 LEU A C 1
ATOM 955 O O . LEU A 1 124 ? 9.362 -2.030 -13.886 1.00 89.31 124 LEU A O 1
ATOM 959 N N . ARG A 1 125 ? 7.480 -0.885 -13.475 1.00 89.69 125 ARG A N 1
ATOM 960 C CA . ARG A 1 125 ? 6.633 -1.692 -14.348 1.00 89.69 125 ARG A CA 1
ATOM 961 C C . ARG A 1 125 ? 6.952 -1.500 -15.832 1.00 89.69 125 ARG A C 1
ATOM 963 O O . ARG A 1 125 ? 6.630 -2.377 -16.628 1.00 89.69 125 ARG A O 1
ATOM 970 N N . LEU A 1 126 ? 7.583 -0.386 -16.194 1.00 87.69 126 LEU A N 1
ATOM 971 C CA . LEU A 1 126 ? 7.961 -0.070 -17.565 1.00 87.69 126 LEU A CA 1
ATOM 972 C C . LEU A 1 126 ? 9.162 -0.914 -17.995 1.00 87.69 126 LEU A C 1
ATOM 974 O O . LEU A 1 126 ? 10.223 -0.883 -17.369 1.00 87.69 126 LEU A O 1
ATOM 978 N N . ALA A 1 127 ? 8.995 -1.669 -19.075 1.00 83.25 127 ALA A N 1
ATOM 979 C CA . ALA A 1 127 ? 10.086 -2.371 -19.721 1.00 83.25 127 ALA A CA 1
ATOM 980 C C . ALA A 1 127 ? 11.030 -1.360 -20.391 1.00 83.25 127 ALA A C 1
ATOM 982 O O . ALA A 1 127 ? 10.573 -0.331 -20.901 1.00 83.25 127 ALA A O 1
ATOM 983 N N . PRO A 1 128 ? 12.348 -1.627 -20.424 1.00 73.75 128 PRO A N 1
ATOM 984 C CA . PRO A 1 128 ? 13.266 -0.807 -21.196 1.00 73.75 128 PRO A CA 1
ATOM 985 C C . PRO A 1 128 ? 12.797 -0.749 -22.652 1.00 73.75 128 PRO A C 1
ATOM 987 O O . PRO A 1 128 ? 12.602 -1.788 -23.286 1.00 73.75 128 PRO A O 1
ATOM 990 N N . LEU A 1 129 ? 12.638 0.461 -23.192 1.00 63.78 129 LEU A N 1
ATOM 991 C CA . LEU A 1 129 ? 12.478 0.631 -24.633 1.00 63.78 129 LEU A CA 1
ATOM 992 C C . LEU A 1 129 ? 13.706 0.007 -25.299 1.00 63.78 129 LEU A C 1
ATOM 994 O O . LEU A 1 129 ? 14.834 0.332 -24.909 1.00 63.78 129 LEU A O 1
ATOM 998 N N . GLN A 1 130 ? 13.483 -0.906 -26.251 1.00 59.16 130 GLN A N 1
ATOM 999 C CA . GLN A 1 130 ? 14.562 -1.548 -26.998 1.00 59.16 130 GLN A CA 1
ATOM 1000 C C . GLN A 1 130 ? 15.538 -0.467 -27.465 1.00 59.16 130 GLN A C 1
ATOM 1002 O O . GLN A 1 130 ? 15.160 0.528 -28.084 1.00 59.16 130 GLN A O 1
ATOM 1007 N N . SER A 1 131 ? 16.788 -0.607 -27.040 1.00 48.44 131 SER A N 1
ATOM 1008 C CA . SER A 1 131 ? 17.821 0.392 -27.238 1.00 48.44 131 SER A CA 1
ATOM 1009 C C . SER A 1 131 ? 17.992 0.689 -28.727 1.00 48.44 131 SER A C 1
ATOM 1011 O O . SER A 1 131 ? 18.509 -0.146 -29.460 1.00 48.44 131 SER A O 1
ATOM 1013 N N . PHE A 1 132 ? 17.700 1.917 -29.157 1.00 42.69 132 PHE A N 1
ATOM 1014 C CA . PHE A 1 132 ? 18.529 2.516 -30.197 1.00 42.69 132 PHE A CA 1
ATOM 1015 C C . PHE A 1 132 ? 19.964 2.506 -29.656 1.00 42.69 132 PHE A C 1
ATOM 1017 O O . PHE A 1 132 ? 20.254 3.119 -28.622 1.00 42.69 132 PHE A O 1
ATOM 1024 N N . HIS A 1 133 ? 20.826 1.712 -30.289 1.00 39.62 133 HIS A N 1
ATOM 1025 C CA . HIS A 1 133 ? 22.251 1.663 -30.003 1.00 39.62 133 HIS A CA 1
ATOM 1026 C C . HIS A 1 133 ? 22.856 3.044 -30.279 1.00 39.62 133 HIS A C 1
ATOM 1028 O O . HIS A 1 133 ? 23.150 3.388 -31.416 1.00 39.62 133 HIS A O 1
ATOM 1034 N N . CYS A 1 134 ? 23.062 3.836 -29.233 1.00 41.09 134 CYS A N 1
ATOM 1035 C CA . CYS A 1 134 ? 24.086 4.869 -29.237 1.00 41.09 134 CYS A CA 1
ATOM 1036 C C . CYS A 1 134 ? 24.832 4.759 -27.907 1.00 41.09 134 CYS A C 1
ATOM 1038 O O . CYS A 1 134 ? 24.223 4.773 -26.834 1.00 41.09 134 CYS A O 1
ATOM 1040 N N . GLY A 1 135 ? 26.133 4.488 -28.008 1.00 48.06 135 GLY A N 1
ATOM 1041 C CA . GLY A 1 135 ? 26.984 4.097 -26.895 1.00 48.06 135 GLY A CA 1
ATOM 1042 C C . GLY A 1 135 ? 27.073 5.151 -25.791 1.00 48.06 135 GLY A C 1
ATOM 1043 O O . GLY A 1 135 ? 26.928 6.342 -26.037 1.00 48.06 135 GLY A O 1
ATOM 1044 N N . HIS A 1 136 ? 27.407 4.664 -24.593 1.00 46.53 136 HIS A N 1
ATOM 1045 C CA . HIS A 1 136 ? 27.917 5.422 -23.439 1.00 46.53 136 HIS A CA 1
ATOM 1046 C C . HIS A 1 136 ? 26.943 5.962 -22.377 1.00 46.53 136 HIS A C 1
ATOM 1048 O O . HIS A 1 136 ? 27.309 6.874 -21.640 1.00 46.53 136 HIS A O 1
ATOM 1054 N N . GLY A 1 137 ? 25.779 5.345 -22.133 1.00 50.25 137 GLY A N 1
ATOM 1055 C CA . GLY A 1 137 ? 25.082 5.680 -20.879 1.00 50.25 137 GLY A CA 1
ATOM 1056 C C . GLY A 1 137 ? 23.794 4.941 -20.558 1.00 50.25 137 GLY A C 1
ATOM 1057 O O . GLY A 1 137 ? 22.740 5.563 -20.566 1.00 50.25 137 GLY A O 1
ATOM 1058 N N . LYS A 1 138 ? 23.836 3.644 -20.224 1.00 49.56 138 LYS A N 1
ATOM 1059 C CA . LYS A 1 138 ? 22.641 2.920 -19.742 1.00 49.56 138 LYS A CA 1
ATOM 1060 C C . LYS A 1 138 ? 22.987 1.853 -18.693 1.00 49.56 138 LYS A C 1
ATOM 1062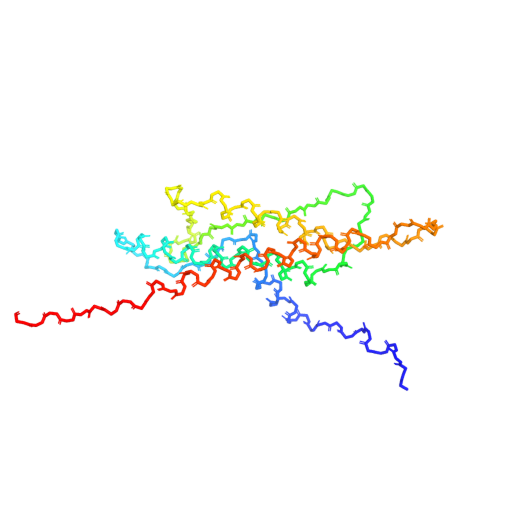 O O . LYS A 1 138 ? 23.211 0.706 -19.041 1.00 49.56 138 LYS A O 1
ATOM 1067 N N . ALA A 1 139 ? 23.026 2.257 -17.417 1.00 47.75 139 ALA A N 1
ATOM 1068 C CA . ALA A 1 139 ? 22.956 1.371 -16.233 1.00 47.75 139 ALA A CA 1
ATOM 1069 C C . ALA A 1 139 ? 22.728 2.152 -14.913 1.00 47.75 139 ALA A C 1
ATOM 1071 O O . ALA A 1 139 ? 22.121 1.646 -13.975 1.00 47.75 139 ALA A O 1
ATOM 1072 N N . TYR A 1 140 ? 23.144 3.424 -14.850 1.00 43.84 140 TYR A N 1
ATOM 1073 C CA . TYR A 1 140 ? 23.194 4.212 -13.606 1.00 43.84 140 TYR A CA 1
ATOM 1074 C C . TYR A 1 140 ? 21.845 4.496 -12.914 1.00 43.84 140 TYR A C 1
ATOM 1076 O O . TYR A 1 140 ? 21.816 4.728 -11.704 1.00 43.84 140 TYR A O 1
ATOM 1084 N N . LEU A 1 141 ? 20.728 4.510 -13.653 1.00 46.66 141 LEU A N 1
ATOM 1085 C CA . LEU A 1 141 ? 19.415 4.866 -13.096 1.00 46.66 141 LEU A CA 1
ATOM 1086 C C . LEU A 1 141 ? 18.814 3.730 -12.254 1.00 46.66 141 LEU A C 1
ATOM 1088 O O . LEU A 1 141 ? 18.214 3.993 -11.214 1.00 46.66 141 LEU A O 1
ATOM 1092 N N . PHE A 1 142 ? 19.027 2.477 -12.665 1.00 47.03 142 PHE A N 1
ATOM 1093 C CA . PHE A 1 142 ? 18.580 1.306 -11.909 1.00 47.03 142 PHE A CA 1
ATOM 1094 C C . PHE A 1 142 ? 19.358 1.188 -10.595 1.00 47.03 142 PHE A C 1
ATOM 1096 O O . PHE A 1 142 ? 18.770 1.016 -9.532 1.00 47.03 142 PHE A O 1
ATOM 1103 N N . ASP A 1 143 ? 20.671 1.407 -10.655 1.00 47.75 143 ASP A N 1
ATOM 1104 C CA . ASP A 1 143 ? 21.572 1.218 -9.522 1.00 47.75 143 ASP A CA 1
ATOM 1105 C C . ASP A 1 143 ? 21.307 2.225 -8.385 1.00 47.75 143 ASP A C 1
ATOM 1107 O O . ASP A 1 143 ? 21.158 1.857 -7.218 1.00 47.75 143 ASP A O 1
ATOM 1111 N N . LYS A 1 144 ? 21.112 3.514 -8.707 1.00 42.97 144 LYS A N 1
ATOM 1112 C CA . LYS A 1 144 ? 20.816 4.537 -7.684 1.00 42.97 144 LYS A CA 1
ATOM 1113 C C . LYS A 1 144 ? 19.419 4.405 -7.072 1.00 42.97 144 LYS A C 1
ATOM 1115 O O . LYS A 1 144 ? 19.252 4.703 -5.886 1.00 42.97 144 LYS A O 1
ATOM 1120 N N . VAL A 1 145 ? 18.422 3.972 -7.847 1.00 53.38 145 VAL A N 1
ATOM 1121 C CA . VAL A 1 145 ? 17.056 3.738 -7.347 1.00 53.38 145 VAL A CA 1
ATOM 1122 C C . VAL A 1 145 ? 17.037 2.523 -6.422 1.00 53.38 145 VAL A C 1
ATOM 1124 O O . VAL A 1 145 ? 16.505 2.623 -5.317 1.00 53.38 145 VAL A O 1
ATOM 1127 N N . VAL A 1 146 ? 17.701 1.430 -6.806 1.00 54.84 146 VAL A N 1
ATOM 1128 C CA . VAL A 1 146 ? 17.842 0.215 -5.988 1.00 54.84 146 VAL A CA 1
ATOM 1129 C C . VAL A 1 146 ? 18.613 0.499 -4.695 1.00 54.84 146 VAL A C 1
ATOM 1131 O O . VAL A 1 146 ? 18.183 0.082 -3.623 1.00 54.84 146 VAL A O 1
ATOM 1134 N N . PHE A 1 147 ? 19.680 1.303 -4.730 1.00 52.91 147 PHE A N 1
ATOM 1135 C CA . PHE A 1 147 ? 20.411 1.676 -3.511 1.00 52.91 147 PHE A CA 1
ATOM 1136 C C . PHE A 1 147 ? 19.574 2.519 -2.536 1.00 52.91 147 PHE A C 1
ATOM 1138 O O . PHE A 1 147 ? 19.649 2.347 -1.314 1.00 52.91 147 PHE A O 1
ATOM 1145 N N . LYS A 1 148 ? 18.756 3.441 -3.059 1.00 52.94 148 LYS A N 1
ATOM 1146 C CA . LYS A 1 148 ? 17.841 4.260 -2.247 1.00 52.94 148 LYS A CA 1
ATOM 1147 C C . LYS A 1 148 ? 16.700 3.409 -1.679 1.00 52.94 148 LYS A C 1
ATOM 1149 O O . LYS A 1 148 ? 16.299 3.607 -0.534 1.00 52.94 148 LYS A O 1
ATOM 1154 N N . TYR A 1 149 ? 16.257 2.419 -2.446 1.00 55.09 149 TYR A N 1
ATOM 1155 C CA . TYR A 1 149 ? 15.269 1.417 -2.064 1.00 55.09 149 TYR A CA 1
ATOM 1156 C C . TYR A 1 149 ? 15.778 0.479 -0.957 1.00 55.09 149 TYR A C 1
ATOM 1158 O O . TYR A 1 149 ? 15.079 0.285 0.037 1.00 55.09 149 TYR A O 1
ATOM 1166 N N . LEU A 1 150 ? 17.025 -0.011 -1.036 1.00 55.16 150 LEU A N 1
ATOM 1167 C CA . LEU A 1 150 ? 17.649 -0.791 0.041 1.00 55.16 150 LEU A CA 1
ATOM 1168 C C . LEU A 1 150 ? 17.759 0.025 1.333 1.00 55.16 150 LEU A C 1
ATOM 1170 O O . LEU A 1 150 ? 17.342 -0.447 2.387 1.00 55.16 150 LEU A O 1
ATOM 1174 N N . LYS A 1 151 ? 18.239 1.275 1.271 1.00 55.56 151 LYS A N 1
ATOM 1175 C CA . LYS A 1 151 ? 18.279 2.161 2.453 1.00 55.56 151 LYS A CA 1
ATOM 1176 C C . LYS A 1 151 ? 16.897 2.361 3.083 1.00 55.56 151 LYS A C 1
ATOM 1178 O O . LYS A 1 151 ? 16.794 2.459 4.306 1.00 55.56 151 LYS A O 1
ATOM 1183 N N . CYS A 1 152 ? 15.840 2.387 2.274 1.00 51.69 152 CYS A N 1
ATOM 1184 C CA . CYS A 1 152 ? 14.478 2.518 2.777 1.00 51.69 152 CYS A CA 1
ATOM 1185 C C . CYS A 1 152 ? 13.940 1.219 3.398 1.00 51.69 152 CYS A C 1
ATOM 1187 O O . CYS A 1 152 ? 13.286 1.276 4.439 1.00 51.69 152 CYS A O 1
ATOM 1189 N N . LEU A 1 153 ? 14.300 0.051 2.854 1.00 59.28 153 LEU A N 1
ATOM 1190 C CA . LEU A 1 153 ? 14.039 -1.250 3.481 1.00 59.28 153 LEU A CA 1
ATOM 1191 C C . LEU A 1 153 ? 14.651 -1.316 4.892 1.00 59.28 153 LEU A C 1
ATOM 1193 O O . LEU A 1 153 ? 13.972 -1.711 5.837 1.00 59.28 153 LEU A O 1
ATOM 1197 N N . TYR A 1 154 ? 15.890 -0.841 5.071 1.00 58.41 154 TYR A N 1
ATOM 1198 C CA . TYR A 1 154 ? 16.540 -0.787 6.389 1.00 58.41 154 TYR A CA 1
ATOM 1199 C C . TYR A 1 154 ? 15.826 0.151 7.380 1.00 58.41 154 TYR A C 1
ATOM 1201 O O . TYR A 1 154 ? 15.716 -0.175 8.563 1.00 58.41 154 TYR A O 1
ATOM 1209 N N . LYS A 1 155 ? 15.281 1.285 6.917 1.00 59.44 155 LYS A N 1
ATOM 1210 C CA . LYS A 1 155 ? 14.484 2.201 7.755 1.00 59.44 155 LYS A CA 1
ATOM 1211 C C . LYS A 1 155 ? 13.133 1.582 8.145 1.00 59.44 155 LYS A C 1
ATOM 1213 O O . LYS A 1 155 ? 12.731 1.683 9.302 1.00 59.44 155 LYS A O 1
ATOM 1218 N N . LEU A 1 156 ? 12.468 0.893 7.214 1.00 56.84 156 LEU A N 1
ATOM 1219 C CA . LEU A 1 156 ? 11.198 0.198 7.445 1.00 56.84 156 LEU A CA 1
ATOM 1220 C C . LEU A 1 156 ? 11.352 -0.975 8.427 1.00 56.84 156 LEU A C 1
ATOM 1222 O O . LEU A 1 156 ? 10.533 -1.134 9.330 1.00 56.84 156 LEU A O 1
ATOM 1226 N N . ILE A 1 157 ? 12.439 -1.746 8.311 1.00 61.47 157 ILE A N 1
ATOM 1227 C CA . ILE A 1 157 ? 12.815 -2.777 9.291 1.00 61.47 157 ILE A CA 1
ATOM 1228 C C . ILE A 1 157 ? 13.022 -2.151 10.679 1.00 61.47 157 ILE A C 1
ATOM 1230 O O . ILE A 1 157 ? 12.568 -2.716 11.673 1.00 61.47 157 ILE A O 1
ATOM 1234 N N . GLY A 1 158 ? 13.645 -0.970 10.766 1.00 57.78 158 GLY A N 1
ATOM 1235 C CA . GLY A 1 158 ? 13.781 -0.222 12.021 1.00 57.78 158 GLY A CA 1
ATOM 1236 C C . GLY A 1 158 ? 12.434 0.159 12.651 1.00 57.78 158 GLY A C 1
ATOM 1237 O O . GLY A 1 158 ? 12.236 -0.051 13.846 1.00 57.78 158 GLY A O 1
ATOM 1238 N N . ILE A 1 159 ? 11.480 0.636 11.845 1.00 54.22 159 ILE A N 1
ATOM 1239 C CA . ILE A 1 159 ? 10.119 0.994 12.289 1.00 54.22 159 ILE A CA 1
ATOM 1240 C C . ILE A 1 159 ? 9.346 -0.242 12.785 1.00 54.22 159 ILE A C 1
ATOM 1242 O O . ILE A 1 159 ? 8.694 -0.181 13.826 1.00 54.22 159 ILE A O 1
ATOM 1246 N N . LEU A 1 160 ? 9.468 -1.384 12.100 1.00 50.12 160 LEU A N 1
ATOM 1247 C CA . LEU A 1 160 ? 8.854 -2.659 12.508 1.00 50.12 160 LEU A CA 1
ATOM 1248 C C . LEU A 1 160 ? 9.462 -3.241 13.798 1.00 50.12 160 LEU A C 1
ATOM 1250 O O . LEU A 1 160 ? 8.804 -3.991 14.519 1.00 50.12 160 LEU A O 1
ATOM 1254 N N . LYS A 1 161 ? 10.721 -2.912 14.107 1.00 48.28 161 LYS A N 1
ATOM 1255 C CA . LYS A 1 161 ? 11.409 -3.386 15.317 1.00 48.28 161 LYS A CA 1
ATOM 1256 C C . LYS A 1 161 ? 10.975 -2.606 16.563 1.00 48.28 161 LYS A C 1
ATOM 1258 O O . LYS A 1 161 ? 10.814 -3.205 17.623 1.00 48.28 161 LYS A O 1
ATOM 1263 N N . VAL A 1 162 ? 10.700 -1.306 16.418 1.00 47.62 162 VAL A N 1
ATOM 1264 C CA . VAL A 1 162 ? 10.172 -0.443 17.494 1.00 47.62 162 VAL A CA 1
ATOM 1265 C C . VAL A 1 162 ? 8.778 -0.890 17.950 1.00 47.62 162 VAL A C 1
ATOM 1267 O O . VAL A 1 162 ? 8.499 -0.897 19.146 1.00 47.62 162 VAL A O 1
ATOM 1270 N N . THR A 1 163 ? 7.911 -1.344 17.041 1.00 46.03 163 THR A N 1
ATOM 1271 C CA . THR A 1 163 ? 6.541 -1.760 17.395 1.00 46.03 163 THR A CA 1
ATOM 1272 C C . THR A 1 163 ? 6.461 -3.127 18.076 1.00 46.03 163 THR A C 1
ATOM 1274 O O . THR A 1 163 ? 5.528 -3.371 18.841 1.00 46.03 163 THR A O 1
ATOM 1277 N N . ARG A 1 164 ? 7.444 -4.012 17.865 1.00 46.06 164 ARG A N 1
ATOM 1278 C CA . ARG A 1 164 ? 7.517 -5.306 18.566 1.00 46.06 164 ARG A CA 1
ATOM 1279 C C . ARG A 1 164 ? 7.979 -5.159 20.020 1.00 46.06 164 ARG A C 1
ATOM 1281 O O . ARG A 1 164 ? 7.567 -5.952 20.855 1.00 46.06 164 ARG A O 1
ATOM 1288 N N . SER A 1 165 ? 8.768 -4.128 20.330 1.00 38.09 165 SER A N 1
ATOM 1289 C CA . SER A 1 165 ? 9.349 -3.917 21.665 1.00 38.09 165 SER A CA 1
ATOM 1290 C C . SER A 1 165 ? 8.367 -3.371 22.713 1.00 38.09 165 SER A C 1
ATOM 1292 O O . SER A 1 165 ? 8.698 -3.370 23.892 1.00 38.09 165 SER A O 1
ATOM 1294 N N . SER A 1 166 ? 7.173 -2.910 22.323 1.00 44.72 166 SER A N 1
ATOM 1295 C CA . SER A 1 166 ? 6.212 -2.278 23.247 1.00 44.72 166 SER A CA 1
ATOM 1296 C C . SER A 1 166 ? 5.180 -3.245 23.858 1.00 44.72 166 SER A C 1
ATOM 1298 O O . SER A 1 166 ? 4.232 -2.785 24.493 1.00 44.72 166 SER A O 1
ATOM 1300 N N . LYS A 1 167 ? 5.308 -4.566 23.652 1.00 49.59 167 LYS A N 1
ATOM 1301 C CA . LYS A 1 167 ? 4.356 -5.573 24.173 1.00 49.59 167 LYS A CA 1
ATOM 1302 C C . LYS A 1 167 ? 4.886 -6.443 25.324 1.00 49.59 167 LYS A C 1
ATOM 1304 O O . LYS A 1 167 ? 4.137 -7.284 25.806 1.00 49.59 167 LYS A O 1
ATOM 1309 N N . ASP A 1 168 ? 6.103 -6.203 25.816 1.00 46.75 168 ASP A N 1
ATOM 13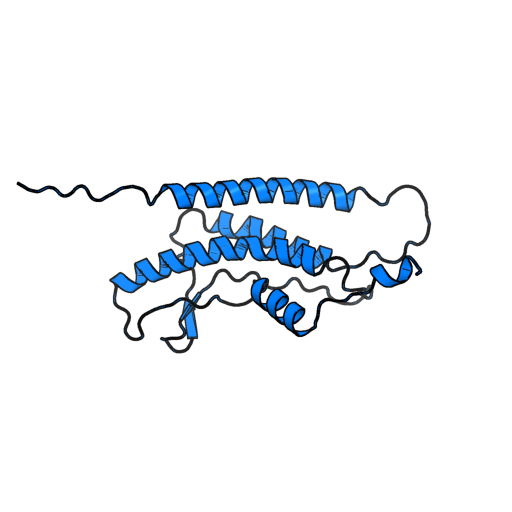10 C CA . ASP A 1 168 ? 6.719 -6.994 26.898 1.00 46.75 168 ASP A CA 1
ATOM 1311 C C . ASP A 1 168 ? 6.694 -6.298 28.273 1.00 46.75 168 ASP A C 1
ATOM 1313 O O . ASP A 1 168 ? 7.642 -6.398 29.050 1.00 46.75 168 ASP A O 1
ATOM 1317 N N . THR A 1 169 ? 5.590 -5.635 28.626 1.00 44.97 169 THR A N 1
ATOM 1318 C CA . THR A 1 169 ? 5.340 -5.247 30.026 1.00 44.97 169 THR A CA 1
ATOM 1319 C C . THR A 1 169 ? 4.185 -6.082 30.565 1.00 44.97 169 THR A C 1
ATOM 1321 O O . THR A 1 169 ? 3.016 -5.788 30.321 1.00 44.97 169 THR A O 1
ATOM 1324 N N . LYS A 1 170 ? 4.515 -7.169 31.275 1.00 41.50 170 LYS A N 1
ATOM 1325 C CA . LYS A 1 170 ? 3.544 -7.960 32.047 1.00 41.50 170 LYS A CA 1
ATOM 1326 C C . LYS A 1 170 ? 2.840 -7.046 33.067 1.00 41.50 170 LYS A C 1
ATOM 1328 O O . LYS A 1 170 ? 3.542 -6.297 33.748 1.00 41.50 170 LYS A O 1
ATOM 1333 N N . PRO A 1 171 ? 1.512 -7.131 33.258 1.00 41.81 171 PRO A N 1
ATOM 1334 C CA . PRO A 1 171 ? 0.891 -6.555 34.440 1.00 41.81 171 PRO A CA 1
ATOM 1335 C C . PRO A 1 171 ? 1.352 -7.370 35.652 1.00 41.81 171 PRO A C 1
ATOM 1337 O O . PRO A 1 171 ? 1.017 -8.547 35.798 1.00 41.81 171 PRO A O 1
ATOM 1340 N N . GLY A 1 172 ? 2.190 -6.759 36.489 1.00 38.06 172 GLY A N 1
ATOM 1341 C CA . GLY A 1 172 ? 2.498 -7.279 37.811 1.00 38.06 172 GLY A CA 1
ATOM 1342 C C . GLY A 1 172 ? 1.211 -7.323 38.624 1.00 38.06 172 GLY A C 1
ATOM 1343 O O . GLY A 1 172 ? 0.612 -6.289 38.904 1.00 38.06 172 GLY A O 1
ATOM 1344 N N . ILE A 1 173 ? 0.785 -8.536 38.955 1.00 46.78 173 ILE A N 1
ATOM 1345 C C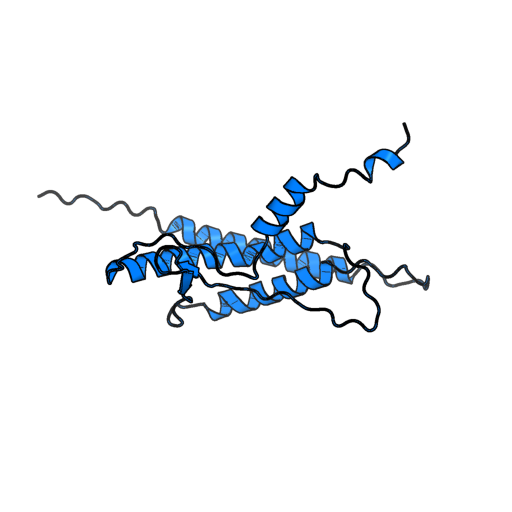A . ILE A 1 173 ? -0.253 -8.820 39.938 1.00 46.78 173 ILE A CA 1
ATOM 1346 C C . ILE A 1 173 ? 0.206 -8.193 41.261 1.00 46.78 173 ILE A C 1
ATOM 1348 O O . ILE A 1 173 ? 1.161 -8.677 41.864 1.00 46.78 173 ILE A O 1
ATOM 1352 N N . GLN A 1 174 ? -0.447 -7.117 41.699 1.00 40.97 174 GLN A N 1
ATOM 1353 C CA . GLN A 1 174 ? -0.387 -6.693 43.096 1.00 40.97 174 GLN A CA 1
ATOM 1354 C C . GLN A 1 174 ? -1.486 -7.463 43.832 1.00 40.97 174 GLN A C 1
ATOM 1356 O O . GLN A 1 174 ? -2.671 -7.199 43.6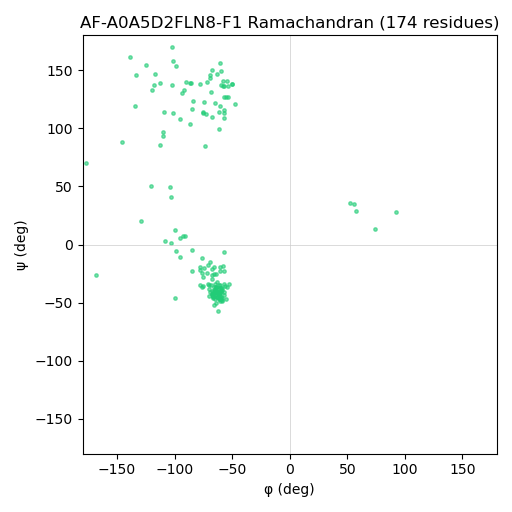48 1.00 40.97 174 GLN A O 1
ATOM 1361 N N . ASN A 1 175 ? -1.072 -8.481 44.585 1.00 37.84 175 ASN A N 1
ATOM 1362 C CA . ASN A 1 175 ? -1.857 -9.071 45.662 1.00 37.84 175 ASN A CA 1
ATOM 1363 C C . ASN A 1 175 ? -1.288 -8.541 46.984 1.00 37.84 175 ASN A C 1
ATOM 1365 O O . ASN A 1 175 ? -0.065 -8.570 47.144 1.00 37.84 175 ASN A O 1
ATOM 1369 N N . LEU A 1 176 ? -2.213 -8.190 47.889 1.00 41.09 176 LEU A N 1
ATOM 1370 C CA . LEU A 1 176 ? -2.075 -7.652 49.256 1.00 41.09 176 LEU A CA 1
ATOM 1371 C C . LEU A 1 176 ? -1.855 -6.138 49.364 1.00 41.09 176 LEU A C 1
ATOM 1373 O O . LEU A 1 176 ? -0.770 -5.647 48.991 1.00 41.09 176 LEU A O 1
#

Nearest PDB structures (foldseek):
  9gaw-assembly1_A  TM=7.996E-01  e=1.921E-09  Homo sapiens
  8pkp-assembly1_A  TM=7.918E-01  e=7.512E-09  Homo sapiens
  6q6g-assembly1_A  TM=7.649E-01  e=1.024E-08  Homo sapiens
  6q6h-assembly1_A  TM=7.847E-01  e=2.292E-08  Homo sapiens
  5g04-assembly1_A  TM=8.299E-01  e=7.442E-08  Homo sapiens

Mean predicted aligned error: 12.58 Å

InterPro domains:
  IPR024990 Anaphase-promoting complex subunit 1 [PTHR12827] (19-130)
  IPR060410 APC1, TPR-like domain [PF27562] (19-128)

Organism: Gossypium darwinii (NCBI:txid34276)

Radius of gyration: 21.33 Å; Cα contacts (8 Å, |Δi|>4): 144; chains: 1; bounding box: 50×43×80 Å

Sequence (176 aa):
MSEDDERQQSLPSDLEFVVRRLLCSARPVAIQTSANPSASDQDLQQAQLWQLAQRTTALPLGRGAFTLATIYTLLTEAFTVPKLVLAGRLPAQQNATVNLDPSIRNIQELKSWPEFHNAVAAGLRLAPLQSFHCGHGKAYLFDKVVFKYLKCLYKLIGILKVTRSSKDTKPGIQNL